Protein AF-K4L5D5-F1 (afdb_monomer_lite)

Radius of gyration: 47.21 Å; chains: 1; bounding box: 83×99×86 Å

Secondary structure (DSSP, 8-state):
-EE-TTS-EE--HHHHHHHHHHHHHHHHHHHH---TTHHHHHHHHHHHHHTT--SSHHHHHHHHHHHHHHHHHHHHHHHHHHHHHHHTS-HHHHHHHHHHHHHHHHHHHHHHHHHHHHHHHHHHHHHHHHHHHHHHHH-TTS-HHHHHH-HHHHHHHTT----HHHHHHHHHHHHHHHHHHHHHHHHHHHHHHTTS------TT---S--HHHHHHHHHTT--HHHHHHHHHH--

pLDDT: mean 82.56, std 11.49, range [38.44, 92.56]

Foldseek 3Di:
DDQDPVRDDDDDPVRVVVVVVVVVVVVVVVVVPQDPCNVVVVVVQVVLVVVVLDDDPVSSVVVVVVVVVVVVVVVLQVVLVVVCVVVVHDSVVVVVVVVVVVVVVVVVVVVVVVVVVVVVVVVVVVLVVVLVVVCCVVPVVDDPVVQCVDPQLVVQCPPDPDRPNVSVVVSVVVVVVVVVVVVVVVVVVVVVVVPPDDDDDDPVDQLPDDPVLCVVCVVVVHDSVVSSVVVVVVD

Structure (mmCIF, N/CA/C/O backbone):
data_AF-K4L5D5-F1
#
_entry.id   AF-K4L5D5-F1
#
loop_
_atom_site.group_PDB
_atom_site.id
_atom_site.type_symbol
_atom_site.label_atom_id
_atom_site.label_alt_id
_atom_site.label_comp_id
_atom_site.label_asym_id
_atom_site.label_entity_id
_atom_site.label_seq_id
_atom_site.pdbx_PDB_ins_code
_atom_site.Cartn_x
_atom_site.Cartn_y
_atom_site.Cartn_z
_atom_site.occupancy
_atom_site.B_iso_or_equiv
_atom_site.auth_seq_id
_atom_site.auth_comp_id
_atom_site.auth_asym_id
_atom_site.auth_atom_id
_atom_site.pdbx_PDB_model_num
ATOM 1 N N . MET A 1 1 ? -16.039 -55.537 22.723 1.00 59.97 1 MET A N 1
ATOM 2 C CA . MET A 1 1 ? -15.752 -54.650 21.576 1.00 59.97 1 MET A CA 1
ATOM 3 C C . MET A 1 1 ? -15.587 -55.520 20.340 1.00 59.97 1 MET A C 1
ATOM 5 O O . MET A 1 1 ? -14.637 -56.295 20.272 1.00 59.97 1 MET A O 1
ATOM 9 N N . ALA A 1 2 ? -16.556 -55.473 19.432 1.00 68.62 2 ALA A N 1
ATOM 10 C CA . ALA A 1 2 ? -16.577 -56.272 18.208 1.00 68.62 2 ALA A CA 1
ATOM 11 C C . ALA A 1 2 ? -16.555 -55.328 17.003 1.00 68.62 2 ALA A C 1
ATOM 13 O O . ALA A 1 2 ? -17.129 -54.246 17.065 1.00 68.62 2 ALA A O 1
ATOM 14 N N . ILE A 1 3 ? -15.869 -55.700 15.927 1.00 72.50 3 ILE A N 1
ATOM 15 C CA . ILE A 1 3 ? -15.866 -54.918 14.688 1.00 72.50 3 ILE A CA 1
ATOM 16 C C . ILE A 1 3 ? -16.892 -55.569 13.766 1.00 72.50 3 ILE A C 1
ATOM 18 O O . ILE A 1 3 ? -16.805 -56.773 13.524 1.00 72.50 3 ILE A O 1
ATOM 22 N N . ASP A 1 4 ? -17.895 -54.806 13.335 1.00 76.94 4 ASP A N 1
ATOM 23 C CA . ASP A 1 4 ? -18.894 -55.302 12.393 1.00 76.94 4 ASP A CA 1
ATOM 24 C C . ASP A 1 4 ? -18.296 -55.489 10.988 1.00 76.94 4 ASP A C 1
ATOM 26 O O . ASP A 1 4 ? -17.181 -55.058 10.691 1.00 76.94 4 ASP A O 1
ATOM 30 N N . GLU A 1 5 ? -19.040 -56.147 10.100 1.00 71.81 5 GLU A N 1
ATOM 31 C CA . GLU A 1 5 ? -18.598 -56.453 8.730 1.00 71.81 5 GLU A CA 1
ATOM 32 C C . GLU A 1 5 ? -18.301 -55.195 7.885 1.00 71.81 5 GLU A C 1
ATOM 34 O O . GLU A 1 5 ? -17.687 -55.294 6.825 1.00 71.81 5 GLU A O 1
ATOM 39 N N . SER A 1 6 ? -18.693 -54.006 8.362 1.00 77.38 6 SER A N 1
ATOM 40 C CA . SER A 1 6 ? -18.423 -52.705 7.736 1.00 77.38 6 SER A CA 1
ATOM 41 C C . SER A 1 6 ? -17.195 -51.992 8.322 1.00 77.38 6 SER A C 1
ATOM 43 O O . SER A 1 6 ? -16.876 -50.880 7.902 1.00 77.38 6 SER A O 1
ATOM 45 N N . GLY A 1 7 ? -16.490 -52.613 9.273 1.00 77.19 7 GLY A N 1
ATOM 46 C CA . GLY A 1 7 ? -15.313 -52.044 9.926 1.00 77.19 7 GLY A CA 1
ATOM 47 C C . GLY A 1 7 ? -15.632 -51.099 11.088 1.00 77.19 7 GLY A C 1
ATOM 48 O O . GLY A 1 7 ? -14.711 -50.477 11.622 1.00 77.19 7 GLY A O 1
ATOM 49 N N . ASN A 1 8 ? -16.896 -50.989 11.511 1.00 76.75 8 ASN A N 1
ATOM 50 C CA . ASN A 1 8 ? -17.276 -50.135 12.630 1.00 76.75 8 ASN A CA 1
ATOM 51 C C . ASN A 1 8 ? -17.170 -50.890 13.949 1.00 76.75 8 ASN A C 1
ATOM 53 O O . ASN A 1 8 ? -17.552 -52.052 14.085 1.00 76.75 8 ASN A O 1
ATOM 57 N N . VAL A 1 9 ? -16.673 -50.191 14.961 1.00 78.56 9 VAL A N 1
ATOM 58 C CA . VAL A 1 9 ? -16.636 -50.710 16.320 1.00 78.56 9 VAL A CA 1
ATOM 59 C C . VAL A 1 9 ? -18.052 -50.703 16.889 1.00 78.56 9 VAL A C 1
ATOM 61 O O . VAL A 1 9 ? -18.650 -49.647 17.081 1.00 78.56 9 VAL A O 1
ATOM 64 N N . THR A 1 10 ? -18.554 -51.886 17.215 1.00 76.50 10 THR A N 1
ATOM 65 C CA . THR A 1 10 ? -19.824 -52.088 17.904 1.00 76.50 10 THR A CA 1
ATOM 66 C C . THR A 1 10 ? -19.578 -52.489 19.356 1.00 76.50 10 THR A C 1
ATOM 68 O O . THR A 1 10 ? -18.713 -53.312 19.692 1.00 76.50 10 THR A O 1
ATOM 71 N N . PHE A 1 11 ? -20.337 -51.852 20.239 1.00 79.25 11 PHE A N 1
ATOM 72 C CA . PHE A 1 11 ? -20.367 -52.155 21.659 1.00 79.25 11 PHE A CA 1
ATOM 73 C C . PHE A 1 11 ? -21.564 -53.056 21.941 1.00 79.25 11 PHE A C 1
ATOM 75 O O . PHE A 1 11 ? -22.653 -52.857 21.402 1.00 79.25 11 PHE A O 1
ATOM 82 N N . THR A 1 12 ? -21.377 -54.047 22.805 1.00 85.62 12 THR A N 1
ATOM 83 C CA . THR A 1 12 ? -22.517 -54.755 23.400 1.00 85.62 12 THR A CA 1
ATOM 84 C C . THR A 1 12 ? -23.346 -53.785 24.250 1.00 85.62 12 THR A C 1
ATOM 86 O O . THR A 1 12 ? -22.834 -52.759 24.697 1.00 85.62 12 THR A O 1
ATOM 89 N N . ALA A 1 13 ? -24.621 -54.092 24.512 1.00 82.06 13 ALA A N 1
ATOM 90 C CA . ALA A 1 13 ? -25.495 -53.210 25.297 1.00 82.06 13 ALA A CA 1
ATOM 91 C C . ALA A 1 13 ? -24.903 -52.854 26.678 1.00 82.06 13 ALA A C 1
ATOM 93 O O . ALA A 1 13 ? -25.008 -51.716 27.130 1.00 82.06 13 ALA A O 1
ATOM 94 N N . GLU A 1 14 ? -24.216 -53.804 27.319 1.00 83.88 14 GLU A N 1
ATOM 95 C CA . GLU A 1 14 ? -23.521 -53.579 28.591 1.00 83.88 14 GLU A CA 1
ATOM 96 C C . GLU A 1 14 ? -22.279 -52.688 28.449 1.00 83.88 14 GLU A C 1
ATOM 98 O O . GLU A 1 14 ? -21.986 -51.883 29.333 1.00 83.88 14 GLU A O 1
ATOM 103 N N . GLU A 1 15 ? -21.534 -52.813 27.350 1.00 84.94 15 GLU A N 1
ATOM 104 C CA . GLU A 1 15 ? -20.390 -51.945 27.060 1.00 84.94 15 GLU A CA 1
ATOM 105 C C . GLU A 1 15 ? -20.850 -50.521 26.735 1.00 84.94 15 GLU A C 1
ATOM 107 O O . GLU A 1 15 ? -20.270 -49.571 27.257 1.00 84.94 15 GLU A O 1
ATOM 112 N N . GLN A 1 16 ? -21.926 -50.364 25.959 1.00 85.50 16 GLN A N 1
ATOM 113 C CA . GLN A 1 16 ? -22.499 -49.057 25.641 1.00 85.50 16 GLN A CA 1
ATOM 114 C C . GLN A 1 16 ? -23.001 -48.351 26.906 1.00 85.50 16 GLN A C 1
ATOM 116 O O . GLN A 1 16 ? -22.653 -47.197 27.134 1.00 85.50 16 GLN A O 1
ATOM 121 N N . ALA A 1 17 ? -23.711 -49.062 27.790 1.00 87.38 17 ALA A N 1
ATOM 122 C CA . ALA A 1 17 ? -24.162 -48.507 29.067 1.00 87.38 17 ALA A CA 1
ATOM 123 C C . ALA A 1 17 ? -22.992 -48.033 29.953 1.00 87.38 17 ALA A C 1
ATOM 125 O O . ALA A 1 17 ? -23.092 -47.007 30.629 1.00 87.38 17 ALA A O 1
ATOM 126 N N . LYS A 1 18 ? -21.855 -48.744 29.930 1.00 87.56 18 LYS A N 1
ATOM 127 C CA . LYS A 1 18 ? -20.634 -48.320 30.636 1.00 87.56 18 LYS A CA 1
ATOM 128 C C . LYS A 1 18 ? -20.004 -47.084 29.998 1.00 87.56 18 LYS A C 1
ATOM 130 O O . LYS A 1 18 ? -19.605 -46.180 30.728 1.00 87.56 18 LYS A O 1
ATOM 135 N N . VAL A 1 19 ? -19.920 -47.023 28.669 1.00 85.50 19 VAL A N 1
ATOM 136 C CA . VAL A 1 19 ? -19.414 -45.836 27.960 1.00 85.50 19 VAL A CA 1
ATOM 137 C C . VAL A 1 19 ? -20.292 -44.625 28.263 1.00 85.50 19 VAL A C 1
ATOM 139 O O . VAL A 1 19 ? -19.763 -43.585 28.645 1.00 85.50 19 VAL A O 1
ATOM 142 N N . ASP A 1 20 ? -21.612 -44.772 28.192 1.00 88.69 20 ASP A N 1
ATOM 143 C CA . ASP A 1 20 ? -22.558 -43.693 28.475 1.00 88.69 20 ASP A CA 1
ATOM 144 C C . ASP A 1 20 ? -22.434 -43.209 29.925 1.00 88.69 20 ASP A C 1
ATOM 146 O O . ASP A 1 20 ? -22.384 -42.004 30.169 1.00 88.69 20 ASP A O 1
ATOM 150 N N . SER A 1 21 ? -22.287 -44.126 30.888 1.00 90.94 21 SER A N 1
ATOM 151 C CA . SER A 1 21 ? -22.034 -43.780 32.292 1.00 90.94 21 SER A CA 1
ATOM 152 C C . SER A 1 21 ? -20.731 -42.996 32.470 1.00 90.94 21 SER A C 1
ATOM 154 O O . SER A 1 21 ? -20.713 -41.999 33.189 1.00 90.94 21 SER A O 1
ATOM 156 N N . ILE A 1 22 ? -19.641 -43.414 31.818 1.00 89.38 22 ILE A N 1
ATOM 157 C CA . ILE A 1 22 ? -18.341 -42.727 31.888 1.00 89.38 22 ILE A CA 1
ATOM 158 C C . ILE A 1 22 ? -18.431 -41.344 31.241 1.00 89.38 22 ILE A C 1
ATOM 160 O O . ILE A 1 22 ? -17.889 -40.372 31.769 1.00 89.38 22 ILE A O 1
ATOM 164 N N . VAL A 1 23 ? -19.111 -41.239 30.099 1.00 87.19 23 VAL A N 1
ATOM 165 C CA . VAL A 1 23 ? -19.331 -39.965 29.415 1.00 87.19 23 VAL A CA 1
ATOM 166 C C . VAL A 1 23 ? -20.142 -39.042 30.308 1.00 87.19 23 VAL A C 1
ATOM 168 O O . VAL A 1 23 ? -19.710 -37.914 30.511 1.00 87.19 23 VAL A O 1
ATOM 171 N N . GLN A 1 24 ? -21.248 -39.504 30.897 1.00 89.62 24 GLN A N 1
ATOM 172 C CA . GLN A 1 24 ? -22.055 -38.688 31.804 1.00 89.62 24 GLN A CA 1
ATOM 173 C C . GLN A 1 24 ? -21.286 -38.253 33.051 1.00 89.62 24 GLN A C 1
ATOM 175 O O . GLN A 1 24 ? -21.370 -37.084 33.419 1.00 89.62 24 GLN A O 1
ATOM 180 N N . GLU A 1 25 ? -20.493 -39.136 33.663 1.00 88.94 25 GLU A N 1
ATOM 181 C CA . GLU A 1 25 ? -19.648 -38.778 34.806 1.00 88.94 25 GLU A CA 1
ATOM 182 C C . GLU A 1 25 ? -18.622 -37.704 34.420 1.00 88.94 25 GLU A C 1
ATOM 184 O O . GLU A 1 25 ? -18.461 -36.708 35.127 1.00 88.94 25 GLU A O 1
ATOM 189 N N . ARG A 1 26 ? -17.960 -37.854 33.266 1.00 83.44 26 ARG A N 1
ATOM 190 C CA . ARG A 1 26 ? -17.001 -36.862 32.759 1.00 83.44 26 ARG A CA 1
ATOM 191 C C . ARG A 1 26 ? -17.669 -35.540 32.410 1.00 83.44 26 ARG A C 1
ATOM 193 O O . ARG A 1 26 ? -17.109 -34.492 32.702 1.00 83.44 26 ARG A O 1
ATOM 200 N N . LEU A 1 27 ? -18.863 -35.577 31.826 1.00 82.94 27 LEU A N 1
ATOM 201 C CA . LEU A 1 27 ? -19.644 -34.386 31.497 1.00 82.94 27 LEU A CA 1
ATOM 202 C C . LEU A 1 27 ? -20.112 -33.668 32.766 1.00 82.94 27 LEU A C 1
ATOM 204 O O . LEU A 1 27 ? -20.087 -32.443 32.817 1.00 82.94 27 LEU A O 1
ATOM 208 N N . ALA A 1 28 ? -20.503 -34.417 33.797 1.00 81.94 28 ALA A N 1
ATOM 209 C CA . ALA A 1 28 ? -20.851 -33.873 35.103 1.00 81.94 28 ALA A CA 1
ATOM 210 C C . ALA A 1 28 ? -19.627 -33.264 35.799 1.00 81.94 28 ALA A C 1
ATOM 212 O O . ALA A 1 28 ? -19.720 -32.158 36.321 1.00 81.94 28 ALA A O 1
ATOM 213 N N . ARG A 1 29 ? -18.468 -33.933 35.742 1.00 78.62 29 ARG A N 1
ATOM 214 C CA . ARG A 1 29 ? -17.206 -33.427 36.296 1.00 78.62 29 ARG A CA 1
ATOM 215 C C . ARG A 1 29 ? -16.742 -32.158 35.581 1.00 78.62 29 ARG A C 1
ATOM 217 O O . ARG A 1 29 ? -16.457 -31.176 36.247 1.00 78.62 29 ARG A O 1
ATOM 224 N N . ALA A 1 30 ? -16.776 -32.140 34.251 1.00 74.50 30 ALA A N 1
ATOM 225 C CA . ALA A 1 30 ? -16.433 -30.964 33.452 1.00 74.50 30 ALA A CA 1
ATOM 226 C C . ALA A 1 30 ? -17.412 -29.794 33.664 1.00 74.50 30 ALA A C 1
ATOM 228 O O . ALA A 1 30 ? -17.011 -28.639 33.614 1.00 74.50 30 ALA A O 1
ATOM 229 N N . LYS A 1 31 ? -18.698 -30.072 33.922 1.00 71.94 31 LYS A N 1
ATOM 230 C CA . LYS A 1 31 ? -19.686 -29.044 34.298 1.00 71.94 31 LYS A CA 1
ATOM 231 C C . LYS A 1 31 ? -19.509 -28.536 35.732 1.00 71.94 31 LYS A C 1
ATOM 233 O O . LYS A 1 31 ? -19.901 -27.409 36.020 1.00 71.94 31 LYS A O 1
ATOM 238 N N . ALA A 1 32 ? -18.990 -29.371 36.630 1.00 73.81 32 ALA A N 1
ATOM 239 C CA . ALA A 1 32 ? -18.736 -29.025 38.026 1.00 73.81 32 ALA A CA 1
ATOM 240 C C . ALA A 1 32 ? -17.389 -28.311 38.221 1.00 73.81 32 ALA A C 1
ATOM 242 O O . ALA A 1 32 ? -17.241 -27.544 39.172 1.00 73.81 32 ALA A O 1
ATOM 243 N N . GLU A 1 33 ? -16.428 -28.538 37.322 1.00 80.25 33 GLU A N 1
ATOM 244 C CA . GLU A 1 33 ? -15.184 -27.777 37.229 1.00 80.25 33 GLU A CA 1
ATOM 245 C C . GLU A 1 33 ? -15.494 -26.349 36.783 1.00 80.25 33 GLU A C 1
ATOM 247 O O . GLU A 1 33 ? -15.532 -26.006 35.602 1.00 80.25 33 GLU A O 1
ATOM 252 N N . LYS A 1 34 ? -15.745 -25.499 37.775 1.00 78.38 34 LYS A N 1
ATOM 253 C CA . LYS A 1 34 ? -15.776 -24.060 37.574 1.00 78.38 34 LYS A CA 1
ATOM 254 C C . LYS A 1 34 ? -14.374 -23.595 37.160 1.00 78.38 34 LYS A C 1
ATOM 256 O O . LYS A 1 34 ? -13.406 -23.954 37.836 1.00 78.38 34 LYS A O 1
ATOM 261 N N . PRO A 1 35 ? -14.251 -22.791 36.092 1.00 79.38 35 PRO A N 1
ATOM 262 C CA . PRO A 1 35 ? -13.034 -22.041 35.815 1.00 79.38 35 PRO A CA 1
ATOM 263 C C . PRO A 1 35 ? -12.569 -21.273 37.058 1.00 79.38 35 PRO A C 1
ATOM 265 O O . PRO A 1 35 ? -13.396 -20.861 37.875 1.00 79.38 35 PRO A O 1
ATOM 268 N N . ALA A 1 36 ? -11.258 -21.077 37.205 1.00 82.50 36 ALA A N 1
ATOM 269 C CA . ALA A 1 36 ? -10.684 -20.391 38.366 1.00 82.50 36 ALA A CA 1
ATOM 270 C C . ALA A 1 36 ? -11.240 -18.965 38.564 1.00 82.50 36 ALA A C 1
ATOM 272 O O . ALA A 1 36 ? -11.264 -18.470 39.683 1.00 82.50 36 ALA A O 1
ATOM 273 N N . ASP A 1 37 ? -11.714 -18.347 37.484 1.00 85.75 37 ASP A N 1
ATOM 274 C CA . ASP A 1 37 ? -12.288 -17.006 37.379 1.00 85.75 37 ASP A CA 1
ATOM 275 C C . ASP A 1 37 ? -13.828 -17.003 37.282 1.00 85.75 37 ASP A C 1
ATOM 277 O O . ASP A 1 37 ? -14.433 -15.980 36.971 1.00 85.75 37 ASP A O 1
ATOM 281 N N . TYR A 1 38 ? -14.503 -18.134 37.525 1.00 84.00 38 TYR A N 1
ATOM 282 C CA . TYR A 1 38 ? -15.959 -18.239 37.361 1.00 84.00 38 TYR A CA 1
ATOM 283 C C . TYR A 1 38 ? -16.736 -17.227 38.212 1.00 84.00 38 TYR A C 1
ATOM 285 O O . TYR A 1 38 ? -17.687 -16.618 37.719 1.00 84.00 38 TYR A O 1
ATOM 293 N N . ASP A 1 39 ? -16.357 -17.067 39.481 1.00 87.00 39 ASP A N 1
ATOM 294 C CA . ASP A 1 39 ? -17.051 -16.157 40.394 1.00 87.00 39 ASP A CA 1
ATOM 295 C C . ASP A 1 39 ? -16.810 -14.687 39.989 1.00 87.00 39 ASP A C 1
ATOM 297 O O . ASP A 1 39 ? -17.771 -13.918 39.933 1.00 87.00 39 ASP A O 1
ATOM 301 N N . ASP A 1 40 ? -15.591 -14.340 39.559 1.00 89.00 40 ASP A N 1
ATOM 302 C CA . ASP A 1 40 ? -15.250 -13.013 39.020 1.00 89.00 40 ASP A CA 1
ATOM 303 C C . ASP A 1 40 ? -16.057 -12.697 37.746 1.00 89.00 40 ASP A C 1
ATOM 305 O O . ASP A 1 40 ? -16.617 -11.612 37.590 1.00 89.00 40 ASP A O 1
ATOM 309 N N . LEU A 1 41 ? -16.185 -13.659 36.826 1.00 86.94 41 LEU A N 1
ATOM 310 C CA . LEU A 1 41 ? -16.975 -13.492 35.602 1.00 86.94 41 LEU A CA 1
ATOM 311 C C . LEU A 1 41 ? -18.474 -13.320 35.891 1.00 86.94 41 LEU A C 1
ATOM 313 O O . LEU A 1 41 ? -19.158 -12.586 35.173 1.00 86.94 41 LEU A O 1
ATOM 317 N N . GLN A 1 42 ? -18.995 -13.984 36.927 1.00 87.19 42 GLN A N 1
ATOM 318 C CA . GLN A 1 42 ? -20.376 -13.802 37.384 1.00 87.19 42 GLN A CA 1
ATOM 319 C C . GLN A 1 42 ? -20.586 -12.422 38.009 1.00 87.19 42 GLN A C 1
ATOM 321 O O . GLN A 1 42 ? -21.630 -11.808 37.788 1.00 87.19 42 GLN A O 1
ATOM 326 N N . GLU A 1 43 ? -19.612 -11.925 38.769 1.00 90.56 43 GLU A N 1
ATOM 327 C CA . GLU A 1 43 ? -19.647 -10.574 39.327 1.00 90.56 43 GLU A CA 1
ATOM 328 C C . GLU A 1 43 ? -19.634 -9.519 38.216 1.00 90.56 43 GLU A C 1
ATOM 330 O O . GLU A 1 43 ? -20.551 -8.702 38.147 1.00 90.56 43 GLU A O 1
ATOM 335 N N . ILE A 1 44 ? -18.718 -9.632 37.248 1.00 88.06 44 ILE A N 1
ATOM 336 C CA . ILE A 1 44 ? -18.675 -8.761 36.061 1.00 88.06 44 ILE A CA 1
ATOM 337 C C . ILE A 1 44 ? -20.001 -8.812 35.287 1.00 88.06 44 ILE A C 1
ATOM 339 O O . ILE A 1 44 ? -20.505 -7.787 34.828 1.00 88.06 44 ILE A O 1
ATOM 343 N N . ALA A 1 45 ? -20.600 -9.996 35.125 1.00 85.94 45 ALA A N 1
ATOM 344 C CA . ALA A 1 45 ? -21.871 -10.132 34.419 1.00 85.94 45 ALA A CA 1
ATOM 345 C C . ALA A 1 45 ? -23.021 -9.397 35.127 1.00 85.94 45 ALA A C 1
ATOM 347 O O . ALA A 1 45 ? -23.850 -8.796 34.433 1.00 85.94 45 ALA A O 1
ATOM 348 N N . LYS A 1 46 ? -23.044 -9.422 36.468 1.00 88.94 46 LYS A N 1
ATOM 349 C CA . LYS A 1 46 ? -24.010 -8.689 37.301 1.00 88.94 46 LYS A CA 1
ATOM 350 C C . LYS A 1 46 ? -23.773 -7.186 37.261 1.00 88.94 46 LYS A C 1
ATOM 352 O O . LYS A 1 46 ? -24.735 -6.435 37.160 1.00 88.94 46 LYS A O 1
ATOM 357 N N . GLU A 1 47 ? -22.519 -6.744 37.310 1.00 90.88 47 GLU A N 1
ATOM 358 C CA . GLU A 1 47 ? -22.184 -5.326 37.166 1.00 90.88 47 GLU A CA 1
ATOM 359 C C . GLU A 1 47 ? -22.647 -4.793 35.810 1.00 90.88 47 GLU A C 1
ATOM 361 O O . GLU A 1 47 ? -23.311 -3.765 35.748 1.00 90.88 47 GLU A O 1
ATOM 366 N N . LEU A 1 48 ? -22.381 -5.520 34.721 1.00 89.19 48 LEU A N 1
ATOM 367 C CA . LEU A 1 48 ? -22.858 -5.142 33.390 1.00 89.19 48 LEU A CA 1
ATOM 368 C C . LEU A 1 48 ? -24.388 -5.028 33.334 1.00 89.19 48 LEU A C 1
ATOM 370 O O . LEU A 1 48 ? -24.898 -4.073 32.757 1.00 89.19 48 LEU A O 1
ATOM 374 N N . GLU A 1 49 ? -25.116 -5.947 33.969 1.00 88.25 49 GLU A N 1
ATOM 375 C CA . GLU A 1 49 ? -26.579 -5.860 34.076 1.00 88.25 49 GLU A CA 1
ATOM 376 C C . GLU A 1 49 ? -27.044 -4.666 34.914 1.00 88.25 49 GLU A C 1
ATOM 378 O O . GLU A 1 49 ? -28.049 -4.050 34.570 1.00 88.25 49 GLU A O 1
ATOM 383 N N . ALA A 1 50 ? -26.299 -4.289 35.957 1.00 90.31 50 ALA A N 1
ATOM 384 C CA . ALA A 1 50 ? -26.565 -3.082 36.740 1.00 90.31 50 ALA A CA 1
ATOM 385 C C . ALA A 1 50 ? -26.352 -1.782 35.938 1.00 90.31 50 ALA A C 1
ATOM 387 O O . ALA A 1 50 ? -26.923 -0.753 36.286 1.00 90.31 50 ALA A O 1
ATOM 388 N N . PHE A 1 51 ? -25.565 -1.832 34.859 1.00 87.12 51 PHE A N 1
ATOM 389 C CA . PHE A 1 51 ? -25.407 -0.757 33.870 1.00 87.12 51 PHE A CA 1
ATOM 390 C C . PHE A 1 51 ? -26.345 -0.917 32.656 1.00 87.12 51 PHE A C 1
ATOM 392 O O . PHE A 1 51 ? -26.046 -0.406 31.577 1.00 87.12 51 PHE A O 1
ATOM 399 N N . ASP A 1 52 ? -27.450 -1.655 32.804 1.00 86.69 52 ASP A N 1
ATOM 400 C CA . ASP A 1 52 ? -28.442 -1.946 31.758 1.00 86.69 52 ASP A CA 1
ATOM 401 C C . ASP A 1 52 ? -27.897 -2.721 30.536 1.00 86.69 52 ASP A C 1
ATOM 403 O O . ASP A 1 52 ? -28.606 -2.930 29.544 1.00 86.69 52 ASP A O 1
ATOM 407 N N . PHE A 1 53 ? -26.664 -3.240 30.597 1.00 88.88 53 PHE A N 1
ATOM 408 C CA . PHE A 1 53 ? -26.122 -4.144 29.583 1.00 88.88 53 PHE A CA 1
ATOM 409 C C . PHE A 1 53 ? -26.642 -5.562 29.829 1.00 88.88 53 PHE A C 1
ATOM 411 O O . PHE A 1 53 ? -26.006 -6.397 30.477 1.00 88.88 53 PHE A O 1
ATOM 418 N N . THR A 1 54 ? -27.827 -5.832 29.292 1.00 86.12 54 THR A N 1
ATOM 419 C CA . THR A 1 54 ? -28.545 -7.103 29.440 1.00 86.12 54 THR A CA 1
ATOM 420 C C . THR A 1 54 ? -28.386 -8.009 28.213 1.00 86.12 54 THR A C 1
ATOM 422 O O . THR A 1 54 ? -27.889 -7.596 27.164 1.00 86.12 54 THR A O 1
ATOM 425 N N . GLY A 1 55 ? -28.782 -9.277 28.357 1.00 87.94 55 GLY A N 1
ATOM 426 C CA . GLY A 1 55 ? -28.776 -10.260 27.272 1.00 87.94 55 GLY A CA 1
ATOM 427 C C . GLY A 1 55 ? -27.526 -11.140 27.220 1.00 87.94 55 GLY A C 1
ATOM 428 O O . GLY A 1 55 ? -26.784 -11.299 28.191 1.00 87.94 55 GLY A O 1
ATOM 429 N N . THR A 1 56 ? -27.316 -11.768 26.070 1.00 89.38 56 THR A N 1
ATOM 430 C CA . THR A 1 56 ? -26.181 -12.650 25.791 1.00 89.38 56 THR A CA 1
ATOM 431 C C . THR A 1 56 ? -24.851 -11.882 25.813 1.00 89.38 56 THR A C 1
ATOM 433 O O . THR A 1 56 ? -24.821 -10.672 25.583 1.00 89.38 56 THR A O 1
ATOM 436 N N . PRO A 1 57 ? -23.700 -12.557 26.001 1.00 85.94 57 PRO A N 1
ATOM 437 C CA . PRO A 1 57 ? -22.391 -11.899 25.933 1.00 85.94 57 PRO A CA 1
ATOM 438 C C . PRO A 1 57 ? -22.152 -11.112 24.633 1.00 85.94 57 PRO A C 1
ATOM 440 O O . PRO A 1 57 ? -21.477 -10.081 24.639 1.00 85.94 57 PRO A O 1
ATOM 443 N N . ALA A 1 58 ? -22.719 -11.575 23.514 1.00 86.56 58 ALA A N 1
ATOM 444 C CA . ALA A 1 58 ? -22.649 -10.879 22.233 1.00 86.56 58 ALA A CA 1
ATOM 445 C C . ALA A 1 58 ? -23.452 -9.566 22.237 1.00 86.56 58 ALA A C 1
ATOM 447 O O . ALA A 1 58 ? -22.948 -8.545 21.766 1.00 86.56 58 ALA A O 1
ATOM 448 N N . GLU A 1 59 ? -24.658 -9.573 22.810 1.00 88.44 59 GLU A N 1
ATOM 449 C CA . GLU A 1 59 ? -25.513 -8.386 22.954 1.00 88.44 59 GLU A CA 1
ATOM 450 C C . GLU A 1 59 ? -24.897 -7.373 23.923 1.00 88.44 59 GLU A C 1
ATOM 452 O O . GLU A 1 59 ? -24.767 -6.202 23.565 1.00 88.44 59 GLU A O 1
ATOM 457 N N . LYS A 1 60 ? -24.382 -7.826 25.077 1.00 87.94 60 LYS A N 1
ATOM 458 C CA . LYS A 1 60 ? -23.635 -6.973 26.020 1.00 87.94 60 LYS A CA 1
ATOM 459 C C . LYS A 1 60 ? -22.446 -6.299 25.330 1.00 87.94 60 LYS A C 1
ATOM 461 O O . LYS A 1 60 ? -22.254 -5.091 25.441 1.00 87.94 60 LYS A O 1
ATOM 466 N N . LYS A 1 61 ? -21.671 -7.046 24.534 1.00 88.44 61 LYS A N 1
ATOM 467 C CA . LYS A 1 61 ? -20.542 -6.496 23.764 1.00 88.44 61 LYS A CA 1
ATOM 468 C C . LYS A 1 61 ? -20.987 -5.462 22.725 1.00 88.44 61 LYS A C 1
ATOM 470 O O . LYS A 1 61 ? -20.310 -4.446 22.555 1.00 88.44 61 LYS A O 1
ATOM 475 N N . ALA A 1 62 ? -22.090 -5.712 22.022 1.00 88.31 62 ALA A N 1
ATOM 476 C CA . ALA A 1 62 ? -22.641 -4.769 21.053 1.00 88.31 62 ALA A CA 1
ATOM 477 C C . ALA A 1 62 ? -23.116 -3.477 21.736 1.00 88.31 62 ALA A C 1
ATOM 479 O O . ALA A 1 62 ? -22.775 -2.386 21.278 1.00 88.31 62 ALA A O 1
ATOM 480 N N . ALA A 1 63 ? -23.811 -3.595 22.867 1.00 89.75 63 ALA A N 1
ATOM 481 C CA . ALA A 1 63 ? -24.298 -2.464 23.644 1.00 89.75 63 ALA A CA 1
ATOM 482 C C . ALA A 1 63 ? -23.150 -1.635 24.248 1.00 89.75 63 ALA A C 1
ATOM 484 O O . ALA A 1 63 ? -23.146 -0.414 24.117 1.00 89.75 63 ALA A O 1
ATOM 485 N N . ILE A 1 64 ? -22.101 -2.273 24.784 1.00 89.75 64 ILE A N 1
ATOM 486 C CA . ILE A 1 64 ? -20.885 -1.577 25.247 1.00 89.75 64 ILE A CA 1
ATOM 487 C C . ILE A 1 64 ? -20.210 -0.829 24.090 1.00 89.75 64 ILE A C 1
ATOM 489 O O . ILE A 1 64 ? -19.734 0.294 24.259 1.00 89.75 64 ILE A O 1
ATOM 493 N N . LYS A 1 65 ? -20.150 -1.435 22.897 1.00 92.56 65 LYS A N 1
ATOM 494 C CA . LYS A 1 65 ? -19.583 -0.783 21.711 1.00 92.56 65 LYS A CA 1
ATOM 495 C C . LYS A 1 65 ? -20.404 0.445 21.303 1.00 92.56 65 LYS A C 1
ATOM 497 O O . LYS A 1 65 ? -19.807 1.471 20.984 1.00 92.56 65 LYS A O 1
ATOM 502 N N . ALA A 1 66 ? -21.732 0.351 21.334 1.00 91.12 66 ALA A N 1
ATOM 503 C CA . ALA A 1 66 ? -22.627 1.467 21.040 1.00 91.12 66 ALA A CA 1
ATOM 504 C C . ALA A 1 66 ? -22.479 2.597 22.072 1.00 91.12 66 ALA A C 1
ATOM 506 O O . ALA A 1 66 ? -22.228 3.733 21.682 1.00 91.12 66 ALA A O 1
ATOM 507 N N . ALA A 1 67 ? -22.499 2.276 23.369 1.00 90.50 67 ALA A N 1
ATOM 508 C CA . ALA A 1 67 ? -22.312 3.247 24.447 1.00 90.50 67 ALA A CA 1
ATOM 509 C C . ALA A 1 67 ? -20.950 3.957 24.362 1.00 90.50 67 ALA A C 1
ATOM 511 O O . ALA A 1 67 ? -20.851 5.164 24.571 1.00 90.50 67 ALA A O 1
ATOM 512 N N . ARG A 1 68 ? -19.885 3.231 23.992 1.00 90.94 68 ARG A N 1
ATOM 513 C CA . ARG A 1 68 ? -18.572 3.839 23.725 1.00 90.94 68 ARG A CA 1
ATOM 514 C C . ARG A 1 68 ? -18.615 4.808 22.548 1.00 90.94 68 ARG A C 1
ATOM 516 O O . ARG A 1 68 ? -18.063 5.894 22.676 1.00 90.94 68 ARG A O 1
ATOM 523 N N . ALA A 1 69 ? -19.248 4.425 21.439 1.00 91.31 69 ALA A N 1
ATOM 524 C CA . ALA A 1 69 ? -19.378 5.282 20.261 1.00 91.31 69 ALA A CA 1
ATOM 525 C C . ALA A 1 69 ? -20.189 6.554 20.566 1.00 91.31 69 ALA A C 1
ATOM 527 O O . ALA A 1 69 ? -19.820 7.649 20.139 1.00 91.31 69 ALA A O 1
ATOM 528 N N . GLU A 1 70 ? -21.254 6.426 21.354 1.00 91.81 70 GLU A N 1
ATOM 529 C CA . GLU A 1 70 ? -22.069 7.556 21.788 1.00 91.81 70 GLU A CA 1
ATOM 530 C C . GLU A 1 70 ? -21.286 8.490 22.717 1.00 91.81 70 GLU A C 1
ATOM 532 O O . GLU A 1 70 ? -21.259 9.699 22.501 1.00 91.81 70 GLU A O 1
ATOM 537 N N . LEU A 1 71 ? -20.557 7.937 23.689 1.00 92.12 71 LEU A N 1
ATOM 538 C CA . LEU A 1 71 ? -19.717 8.718 24.594 1.00 92.12 71 LEU A CA 1
ATOM 539 C C . LEU A 1 71 ? -18.581 9.439 23.856 1.00 92.12 71 LEU A C 1
ATOM 541 O O . LEU A 1 71 ? -18.243 10.570 24.204 1.00 92.12 71 LEU A O 1
ATOM 545 N N . THR A 1 72 ? -17.992 8.824 22.826 1.00 91.75 72 THR A N 1
ATOM 546 C CA . THR A 1 72 ? -17.020 9.514 21.966 1.00 91.75 72 THR A CA 1
ATOM 547 C C . THR A 1 72 ? -17.670 10.640 21.167 1.00 91.75 72 THR A C 1
ATOM 549 O O . THR A 1 72 ? -17.137 11.745 21.163 1.00 91.75 72 THR A O 1
ATOM 552 N N . ALA A 1 73 ? -18.849 10.411 20.582 1.00 90.06 73 ALA A N 1
ATOM 553 C CA . ALA A 1 73 ? -19.563 11.435 19.823 1.00 90.06 73 ALA A CA 1
ATOM 554 C C . ALA A 1 73 ? -19.984 12.621 20.709 1.00 90.06 73 ALA A C 1
ATOM 556 O O . ALA A 1 73 ? -19.862 13.774 20.303 1.00 90.06 73 ALA A O 1
ATOM 557 N N . GLN A 1 74 ? -20.426 12.357 21.943 1.00 89.75 74 GLN A N 1
ATOM 558 C CA . GLN A 1 74 ? -20.764 13.400 22.914 1.00 89.75 74 GLN A CA 1
ATOM 559 C C . GLN A 1 74 ? -19.543 14.246 23.288 1.00 89.75 74 GLN A C 1
ATOM 561 O O . GLN A 1 74 ? -19.641 15.472 23.313 1.00 89.75 74 GLN A O 1
ATOM 566 N N . LYS A 1 75 ? -18.384 13.617 23.525 1.00 91.75 75 LYS A N 1
ATOM 567 C CA . LYS A 1 75 ? -17.130 14.338 23.801 1.00 91.75 75 LYS A CA 1
ATOM 568 C C . LYS A 1 75 ? -16.701 15.216 22.629 1.00 91.75 75 LYS A C 1
ATOM 570 O O . LYS A 1 75 ? -16.373 16.380 22.838 1.00 91.75 75 LYS A O 1
ATOM 575 N N . GLU A 1 76 ? -16.745 14.689 21.408 1.00 88.31 76 GLU A N 1
ATOM 576 C CA . GLU A 1 76 ? -16.423 15.452 20.196 1.00 88.31 76 GLU A CA 1
ATOM 577 C C . GLU A 1 76 ? -17.363 16.650 20.009 1.00 88.31 76 GLU A C 1
ATOM 579 O O . GLU A 1 76 ? -16.923 17.746 19.656 1.00 88.31 76 GLU A O 1
ATOM 584 N N . LEU A 1 77 ? -18.657 16.469 20.288 1.00 86.50 77 LEU A N 1
ATOM 585 C CA . LEU A 1 77 ? -19.652 17.536 20.225 1.00 86.50 77 LEU A CA 1
ATOM 586 C C . LEU A 1 77 ? -19.381 18.605 21.292 1.00 86.50 77 LEU A C 1
ATOM 588 O O . LEU A 1 77 ? -19.402 19.797 20.983 1.00 86.50 77 LEU A O 1
ATOM 592 N N . GLU A 1 78 ? -19.079 18.207 22.528 1.00 90.19 78 GLU A N 1
ATOM 593 C CA . GLU A 1 78 ? -18.742 19.137 23.610 1.00 90.19 78 GLU A CA 1
ATOM 594 C C . GLU A 1 78 ? -17.464 19.935 23.295 1.00 90.19 78 GLU A C 1
ATOM 596 O O . GLU A 1 78 ? -17.412 21.148 23.514 1.00 9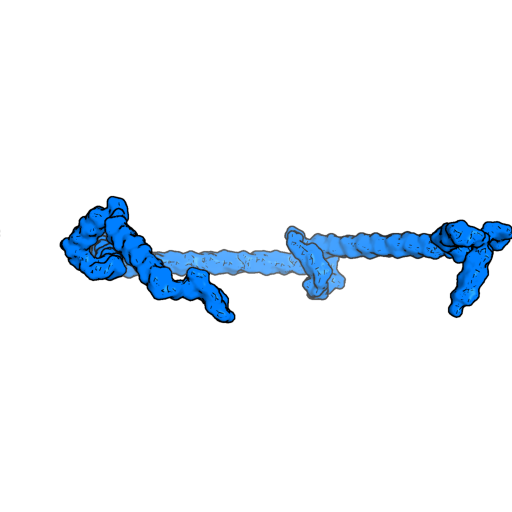0.19 78 GLU A O 1
ATOM 601 N N . GLU A 1 79 ? -16.441 19.289 22.733 1.00 89.38 79 GLU A N 1
ATOM 602 C CA . GLU A 1 79 ? -15.224 19.959 22.265 1.00 89.38 79 GLU A CA 1
ATOM 603 C C . GLU A 1 79 ? -15.507 20.939 21.125 1.00 89.38 79 GLU A C 1
ATOM 605 O O . GLU A 1 79 ? -15.035 22.077 21.172 1.00 89.38 79 GLU A O 1
ATOM 610 N N . LEU A 1 80 ? -16.315 20.545 20.136 1.00 85.38 80 LEU A N 1
ATOM 611 C CA . LEU A 1 80 ? -16.750 21.434 19.057 1.00 85.38 80 LEU A CA 1
ATOM 612 C C . LEU A 1 80 ? -17.534 22.629 19.598 1.00 85.38 80 LEU A C 1
ATOM 614 O O . LEU A 1 80 ? -17.315 23.749 19.149 1.00 85.38 80 LEU A O 1
ATOM 618 N N . GLN A 1 81 ? -18.403 22.430 20.588 1.00 85.56 81 GLN A N 1
ATOM 619 C CA . GLN A 1 81 ? -19.125 23.521 21.240 1.00 85.56 81 GLN A CA 1
ATOM 620 C C . GLN A 1 81 ? -18.196 24.461 22.008 1.00 85.56 81 GLN A C 1
ATOM 622 O O . GLN A 1 81 ? -18.393 25.677 21.969 1.00 85.56 81 GLN A O 1
ATOM 627 N N . LYS A 1 82 ? -17.185 23.933 22.705 1.00 89.62 82 LYS A N 1
ATOM 628 C CA . LYS A 1 82 ? -16.171 24.757 23.381 1.00 89.62 82 LYS A CA 1
ATOM 629 C C . LYS A 1 82 ? -15.364 25.570 22.368 1.00 89.62 82 LYS A C 1
ATOM 631 O O . LYS A 1 82 ? -15.235 26.777 22.551 1.00 89.62 82 LYS A O 1
ATOM 636 N N . GLN A 1 83 ? -14.906 24.940 21.287 1.00 84.50 83 GLN A N 1
ATOM 637 C CA . GLN A 1 83 ? -14.160 25.601 20.209 1.00 84.50 83 GLN A CA 1
ATOM 638 C C . GLN A 1 83 ? -15.004 26.661 19.489 1.00 84.50 83 GLN A C 1
ATOM 640 O O . GLN A 1 83 ? -14.543 27.774 19.255 1.00 84.50 83 GLN A O 1
ATOM 645 N N . ALA A 1 84 ? -16.274 26.363 19.220 1.00 86.88 84 ALA A N 1
ATOM 646 C CA . ALA A 1 84 ? -17.225 27.293 18.615 1.00 86.88 84 ALA A CA 1
ATOM 647 C C . ALA A 1 84 ? -17.387 28.559 19.461 1.00 86.88 84 ALA A C 1
ATOM 649 O O . ALA A 1 84 ? -17.325 29.673 18.942 1.00 86.88 84 ALA A O 1
ATOM 650 N N . LYS A 1 85 ? -17.510 28.395 20.786 1.00 86.62 85 LYS A N 1
ATOM 651 C CA . LYS A 1 85 ? -17.585 29.516 21.732 1.00 86.62 85 LYS A CA 1
ATOM 652 C C . LYS A 1 85 ? -16.305 30.348 21.750 1.00 86.62 85 LYS A C 1
ATOM 654 O O . LYS A 1 85 ? -16.399 31.568 21.810 1.00 86.62 85 LYS A O 1
ATOM 659 N N . THR A 1 86 ? -15.130 29.718 21.705 1.00 90.00 86 THR A N 1
ATOM 660 C CA . THR A 1 86 ? -13.851 30.447 21.692 1.00 90.00 86 THR A CA 1
ATOM 661 C C . THR A 1 86 ? -13.605 31.182 20.379 1.00 90.00 86 THR A C 1
ATOM 663 O O . THR A 1 86 ? -13.048 32.274 20.392 1.00 90.00 86 THR A O 1
ATOM 666 N N . GLU A 1 87 ? -14.028 30.605 19.255 1.00 83.00 87 GLU A N 1
ATOM 667 C CA . GLU A 1 87 ? -13.818 31.162 17.914 1.00 83.00 87 GLU A CA 1
ATOM 668 C C . GLU A 1 87 ? -14.965 32.083 17.458 1.00 83.00 87 GLU A C 1
ATOM 670 O O . GLU A 1 87 ? -14.884 32.689 16.392 1.00 83.00 87 GLU A O 1
ATOM 675 N N . GLY A 1 88 ? -16.030 32.218 18.258 1.00 86.56 88 GLY A N 1
ATOM 676 C CA . GLY A 1 88 ? -17.181 33.067 17.941 1.00 86.56 88 GLY A CA 1
ATOM 677 C C . GLY A 1 88 ? -17.987 32.580 16.732 1.00 86.56 88 GLY A C 1
ATOM 678 O O . GLY A 1 88 ? -18.555 33.390 16.005 1.00 86.56 88 GLY A O 1
ATOM 679 N N . THR A 1 89 ? -18.025 31.269 16.500 1.00 86.69 89 THR A N 1
ATOM 680 C CA . THR A 1 89 ? -18.683 30.634 15.346 1.00 86.69 89 THR A CA 1
ATOM 681 C C . THR A 1 89 ? -19.645 29.530 15.800 1.00 86.69 89 THR A C 1
ATOM 683 O O . THR A 1 89 ? -19.782 29.281 16.998 1.00 86.69 89 THR A O 1
ATOM 686 N N . SER A 1 90 ? -20.347 28.867 14.875 1.00 88.81 90 SER A N 1
ATOM 687 C CA . SER A 1 90 ? -21.214 27.732 15.209 1.00 88.81 90 SER A CA 1
ATOM 688 C C . SER A 1 90 ? -20.445 26.394 15.196 1.00 88.81 90 SER A C 1
ATOM 690 O O . SER A 1 90 ? -19.502 26.226 14.417 1.00 88.81 90 SER A O 1
ATOM 692 N N . PRO A 1 91 ? -20.838 25.407 16.028 1.00 83.62 91 PRO A N 1
ATOM 693 C CA . PRO A 1 91 ? -20.225 24.073 16.023 1.00 83.62 91 PRO A CA 1
ATOM 694 C C . PRO A 1 91 ? -20.360 23.348 14.677 1.00 83.62 91 PRO A C 1
ATOM 696 O O . PRO A 1 91 ? -19.457 22.614 14.282 1.00 83.62 91 PRO A O 1
ATOM 699 N N . GLU A 1 92 ? -21.471 23.571 13.970 1.00 86.25 92 GLU A N 1
ATOM 700 C CA . GLU A 1 92 ? -21.724 23.003 12.640 1.00 86.25 92 GLU A CA 1
ATOM 701 C C . GLU A 1 92 ? -20.741 23.553 11.604 1.00 86.25 92 GLU A C 1
ATOM 703 O O . GLU A 1 92 ? -20.098 22.773 10.904 1.00 86.25 92 GLU A O 1
ATOM 708 N N . LEU A 1 93 ? -20.525 24.875 11.589 1.00 86.19 93 LEU A N 1
ATOM 709 C CA . LEU A 1 93 ? -19.543 25.506 10.704 1.00 86.19 93 LEU A CA 1
ATOM 710 C C . LEU A 1 93 ? -18.118 25.033 11.009 1.00 86.19 93 LEU A C 1
ATOM 712 O O . LEU A 1 93 ? -17.332 24.824 10.091 1.00 86.19 93 LEU A O 1
ATOM 716 N N . LEU A 1 94 ? -17.761 24.816 12.280 1.00 85.75 94 LEU A N 1
ATOM 717 C CA . LEU A 1 94 ? -16.446 24.258 12.621 1.00 85.75 94 LEU A CA 1
ATOM 718 C C . LEU A 1 94 ? -16.257 22.833 12.128 1.00 85.75 94 LEU A C 1
ATOM 720 O O . LEU A 1 94 ? -15.156 22.479 11.701 1.00 85.75 94 LEU A O 1
ATOM 724 N N . LYS A 1 95 ? -17.304 22.012 12.211 1.00 87.25 95 LYS A N 1
ATOM 725 C CA . LYS A 1 95 ? -17.263 20.648 11.697 1.00 87.25 95 LYS A CA 1
ATOM 726 C C . LYS A 1 95 ? -17.057 20.659 10.181 1.00 87.25 95 LYS A C 1
ATOM 728 O O . LYS A 1 95 ? -16.126 20.016 9.706 1.00 87.25 95 LYS A O 1
ATOM 733 N N . GLU A 1 96 ? -17.823 21.475 9.463 1.00 89.06 96 GLU A N 1
ATOM 734 C CA . GLU A 1 96 ? -17.695 21.648 8.013 1.00 89.06 96 GLU A CA 1
ATOM 735 C C . GLU A 1 96 ? -16.307 22.184 7.620 1.00 89.06 96 GLU A C 1
ATOM 737 O O . GLU A 1 96 ? -15.649 21.638 6.740 1.00 89.06 96 GLU A O 1
ATOM 742 N N . ILE A 1 97 ? -15.777 23.186 8.332 1.00 87.31 97 ILE A N 1
ATOM 743 C CA . ILE A 1 97 ? -14.421 23.708 8.096 1.00 87.31 97 ILE A CA 1
ATOM 744 C C . ILE A 1 97 ? -13.356 22.624 8.319 1.00 87.31 97 ILE A C 1
ATOM 746 O O . ILE A 1 97 ? -12.367 22.579 7.584 1.00 87.31 97 ILE A O 1
ATOM 750 N N . LYS A 1 98 ? -13.510 21.763 9.333 1.00 87.44 98 LYS A N 1
ATOM 751 C CA . LYS A 1 98 ? -12.581 20.649 9.583 1.00 87.44 98 LYS A CA 1
ATOM 752 C C . LYS A 1 98 ? -12.647 19.605 8.469 1.00 87.44 98 LYS A C 1
ATOM 754 O O . LYS A 1 98 ? -11.592 19.163 8.016 1.00 87.44 98 LYS A O 1
ATOM 759 N N . GLU A 1 99 ? -13.846 19.250 8.016 1.00 91.19 99 GLU A N 1
ATOM 760 C CA . GLU A 1 99 ? -14.059 18.318 6.903 1.00 91.19 99 GLU A CA 1
ATOM 761 C C . GLU A 1 99 ? -13.464 18.873 5.601 1.00 91.19 99 GLU A C 1
ATOM 763 O O . GLU A 1 99 ? -12.602 18.230 5.003 1.00 91.19 99 GLU A O 1
ATOM 768 N N . LEU A 1 100 ? -13.766 20.125 5.245 1.00 91.94 100 LEU A N 1
ATOM 769 C CA . LEU A 1 100 ? -13.195 20.794 4.071 1.00 91.94 100 LEU A CA 1
ATOM 770 C C . LEU A 1 100 ? -11.667 20.903 4.141 1.00 91.94 100 LEU A C 1
ATOM 772 O O . LEU A 1 100 ? -10.977 20.696 3.145 1.00 91.94 100 LEU A O 1
ATOM 776 N N . LYS A 1 101 ? -11.093 21.209 5.313 1.00 90.88 101 LYS A N 1
ATOM 777 C CA . LYS A 1 101 ? -9.629 21.234 5.486 1.00 90.88 101 LYS A CA 1
ATOM 778 C C . LYS A 1 101 ? -9.005 19.863 5.241 1.00 90.88 101 LYS A C 1
ATOM 780 O O . LYS A 1 101 ? -7.915 19.803 4.668 1.00 90.88 101 LYS A O 1
ATOM 785 N N . LYS A 1 102 ? -9.674 18.791 5.670 1.00 92.38 102 LYS A N 1
ATOM 786 C CA . LYS A 1 102 ? -9.230 17.418 5.432 1.00 92.38 102 LYS A CA 1
ATOM 787 C C . LYS A 1 102 ? -9.278 17.084 3.941 1.00 92.38 102 LYS A C 1
ATOM 789 O O . LYS A 1 102 ? -8.249 16.692 3.398 1.00 92.38 102 LYS A O 1
ATOM 794 N N . GLU A 1 103 ? -10.401 17.342 3.272 1.00 91.62 103 GLU A N 1
ATOM 795 C CA . GLU A 1 103 ? -10.553 17.118 1.826 1.00 91.62 103 GLU A CA 1
ATOM 796 C C . GLU A 1 103 ? -9.531 17.915 1.006 1.00 91.62 103 GLU A C 1
ATOM 798 O O . GLU A 1 103 ? -8.885 17.385 0.106 1.00 91.62 103 GLU A O 1
ATOM 803 N N . ILE A 1 104 ? -9.307 19.188 1.350 1.00 92.12 104 ILE A N 1
ATOM 804 C CA . ILE A 1 104 ? -8.283 20.018 0.70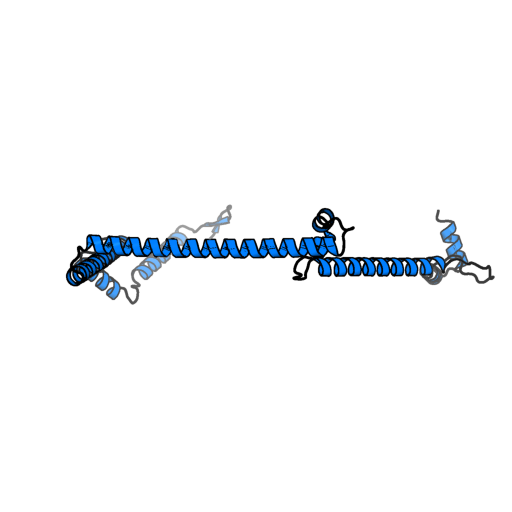1 1.00 92.12 104 ILE A CA 1
ATOM 805 C C . ILE A 1 104 ? -6.882 19.433 0.919 1.00 92.12 104 ILE A C 1
ATOM 807 O O . ILE A 1 104 ? -6.039 19.511 0.022 1.00 92.12 104 ILE A O 1
ATOM 811 N N . GLY A 1 105 ? -6.608 18.881 2.103 1.00 91.31 105 GLY A N 1
ATOM 812 C CA . GLY A 1 105 ? -5.354 18.194 2.402 1.00 91.31 105 GLY A CA 1
ATOM 813 C C . GLY A 1 105 ? -5.145 16.965 1.517 1.00 91.31 105 GLY A C 1
ATOM 814 O O . GLY A 1 105 ? -4.087 16.834 0.901 1.00 91.31 105 GLY A O 1
ATOM 815 N N . GLU A 1 106 ? -6.168 16.120 1.399 1.00 90.88 106 GLU A N 1
ATOM 816 C CA . GLU A 1 106 ? -6.161 14.914 0.562 1.00 90.88 106 GLU A CA 1
ATOM 817 C C . GLU A 1 106 ? -5.984 15.267 -0.923 1.00 90.88 106 GLU A C 1
ATOM 819 O O . GLU A 1 106 ? -5.031 14.807 -1.553 1.00 90.88 106 GLU A O 1
ATOM 824 N N . LEU A 1 107 ? -6.786 16.198 -1.452 1.00 91.00 107 LEU A N 1
ATOM 825 C CA . LEU A 1 107 ? -6.685 16.670 -2.838 1.00 91.00 107 LEU A CA 1
ATOM 826 C C . LEU A 1 107 ? -5.312 17.274 -3.164 1.00 91.00 107 LEU A C 1
ATOM 828 O O . LEU A 1 107 ? -4.784 17.092 -4.264 1.00 91.00 107 LEU A O 1
ATOM 832 N N . LYS A 1 108 ? -4.706 18.015 -2.226 1.00 91.31 108 LYS A N 1
ATOM 833 C CA . LYS A 1 108 ? -3.345 18.547 -2.406 1.00 91.31 108 LYS A CA 1
ATOM 834 C C . LYS A 1 108 ? -2.309 17.428 -2.454 1.00 91.31 108 LYS A C 1
ATOM 836 O O . LYS A 1 108 ? -1.422 17.489 -3.307 1.00 91.31 108 LYS A O 1
ATOM 841 N N . GLY A 1 109 ? -2.429 16.432 -1.577 1.00 89.31 109 GLY A N 1
ATOM 842 C CA . GLY A 1 109 ? -1.564 15.253 -1.567 1.00 89.31 109 GLY A CA 1
ATOM 843 C C . GLY A 1 109 ? -1.645 14.475 -2.880 1.00 89.31 109 GLY A C 1
ATOM 844 O O . GLY A 1 109 ? -0.618 14.220 -3.507 1.00 89.31 109 GLY A O 1
ATOM 845 N N . GLU A 1 110 ? -2.859 14.193 -3.355 1.00 88.62 110 GLU A N 1
ATOM 846 C CA . GLU A 1 110 ? -3.090 13.517 -4.637 1.00 88.62 110 GLU A CA 1
ATOM 847 C C . GLU A 1 110 ? -2.514 14.305 -5.813 1.00 88.62 110 GLU A C 1
ATOM 849 O O . GLU A 1 110 ? -1.801 13.752 -6.651 1.00 88.62 110 GLU A O 1
ATOM 854 N N . ARG A 1 111 ? -2.753 15.620 -5.858 1.00 89.31 111 ARG A N 1
ATOM 855 C CA . ARG A 1 111 ? -2.225 16.474 -6.928 1.00 89.31 111 ARG A CA 1
ATOM 856 C C . ARG A 1 111 ? -0.698 16.527 -6.921 1.00 89.31 111 ARG A C 1
ATOM 858 O O . ARG A 1 111 ? -0.089 16.608 -7.986 1.00 89.31 111 ARG A O 1
ATOM 865 N N . GLN A 1 112 ? -0.067 16.504 -5.749 1.00 90.06 112 GLN A N 1
ATOM 866 C CA . GLN A 1 112 ? 1.390 16.460 -5.642 1.00 90.06 112 GLN A CA 1
ATOM 867 C C . GLN A 1 112 ? 1.947 15.107 -6.098 1.00 90.06 112 GLN A C 1
ATOM 869 O O . GLN A 1 112 ? 2.913 15.086 -6.859 1.00 90.06 112 GLN A O 1
ATOM 874 N N . ALA A 1 113 ? 1.315 14.000 -5.704 1.00 88.88 113 ALA A N 1
ATOM 875 C CA . ALA A 1 113 ? 1.695 12.664 -6.158 1.00 88.88 113 ALA A CA 1
ATOM 876 C C . ALA A 1 113 ? 1.556 12.522 -7.683 1.00 88.88 113 ALA A C 1
ATOM 878 O O . ALA A 1 113 ? 2.464 12.018 -8.340 1.00 88.88 113 ALA A O 1
ATOM 879 N N . GLN A 1 114 ? 0.470 13.043 -8.266 1.00 89.00 114 GLN A N 1
ATOM 880 C CA . GLN A 1 114 ? 0.278 13.066 -9.719 1.00 89.00 114 GLN A CA 1
ATOM 881 C C . GLN A 1 114 ? 1.360 13.880 -10.431 1.00 89.00 114 GLN A C 1
ATOM 883 O O . GLN A 1 114 ? 1.912 13.408 -11.420 1.00 89.00 114 GLN A O 1
ATOM 888 N N . LYS A 1 115 ? 1.714 15.066 -9.918 1.00 91.00 115 LYS A N 1
ATOM 889 C CA . LYS A 1 115 ? 2.800 15.878 -10.492 1.00 91.00 115 LYS A CA 1
ATOM 890 C C . LYS A 1 115 ? 4.146 15.161 -10.447 1.00 91.00 115 LYS A C 1
ATOM 892 O O . LYS A 1 115 ? 4.846 15.145 -11.450 1.00 91.00 115 LYS A O 1
ATOM 897 N N . GLN A 1 116 ? 4.489 14.536 -9.322 1.00 90.69 116 GLN A N 1
ATOM 898 C CA . GLN A 1 116 ? 5.732 13.767 -9.196 1.00 90.69 116 GLN A CA 1
ATOM 899 C C . GLN A 1 116 ? 5.749 12.551 -10.137 1.00 90.69 116 GLN A C 1
ATOM 901 O O . GLN A 1 116 ? 6.770 12.253 -10.759 1.00 90.69 116 GLN A O 1
ATOM 906 N N . ALA A 1 117 ? 4.615 11.865 -10.294 1.00 89.81 117 ALA A N 1
ATOM 907 C CA . ALA A 1 117 ? 4.481 10.771 -11.251 1.00 89.81 117 ALA A CA 1
ATOM 908 C C . ALA A 1 117 ? 4.621 11.262 -12.704 1.00 89.81 117 ALA A C 1
ATOM 910 O O . ALA A 1 117 ? 5.291 10.624 -13.511 1.00 89.81 117 ALA A O 1
ATOM 911 N N . GLU A 1 118 ? 4.046 12.417 -13.043 1.00 91.19 118 GLU A N 1
ATOM 912 C CA . GLU A 1 118 ? 4.170 13.004 -14.378 1.00 91.19 118 GLU A CA 1
ATOM 913 C C . GLU A 1 118 ? 5.602 13.476 -14.671 1.00 91.19 118 GLU A C 1
ATOM 915 O O . GLU A 1 118 ? 6.125 13.204 -15.749 1.00 91.19 118 GLU A O 1
ATOM 920 N N . GLU A 1 119 ? 6.263 14.138 -13.719 1.00 91.31 119 GLU A N 1
ATOM 921 C CA . GLU A 1 119 ? 7.659 14.572 -13.848 1.00 91.31 119 GLU A CA 1
ATOM 922 C C . GLU A 1 119 ? 8.613 13.385 -13.982 1.00 91.31 119 GLU A C 1
ATOM 924 O O . GLU A 1 119 ? 9.471 13.388 -14.861 1.00 91.31 119 GLU A O 1
ATOM 929 N N . SER A 1 120 ? 8.441 12.339 -13.170 1.00 88.69 120 SER A N 1
ATOM 930 C CA . SER A 1 120 ? 9.262 11.126 -13.278 1.00 88.69 120 SER A CA 1
ATOM 931 C C . SER A 1 120 ? 9.046 10.393 -14.602 1.00 88.69 120 SER A C 1
ATOM 933 O O . SER A 1 120 ? 10.011 9.906 -15.189 1.00 88.69 120 SER A O 1
ATOM 935 N N . ARG A 1 121 ? 7.811 10.372 -15.123 1.00 90.44 121 ARG A N 1
ATOM 936 C CA . ARG A 1 121 ? 7.522 9.845 -16.459 1.00 90.44 121 ARG A CA 1
ATOM 937 C C . ARG A 1 121 ? 8.188 10.679 -17.552 1.00 90.44 121 ARG A C 1
ATOM 939 O O . ARG A 1 121 ? 8.843 10.101 -18.407 1.00 90.44 121 ARG A O 1
ATOM 946 N N . LYS A 1 122 ? 8.087 12.012 -17.499 1.00 91.69 122 LYS A N 1
ATOM 947 C CA . LYS A 1 122 ? 8.758 12.903 -18.464 1.00 91.69 122 LYS A CA 1
ATOM 948 C C . LYS A 1 122 ? 10.271 12.707 -18.456 1.00 91.69 122 LYS A C 1
ATOM 950 O O . LYS A 1 122 ? 10.853 12.530 -19.515 1.00 91.69 122 LYS A O 1
ATOM 955 N N .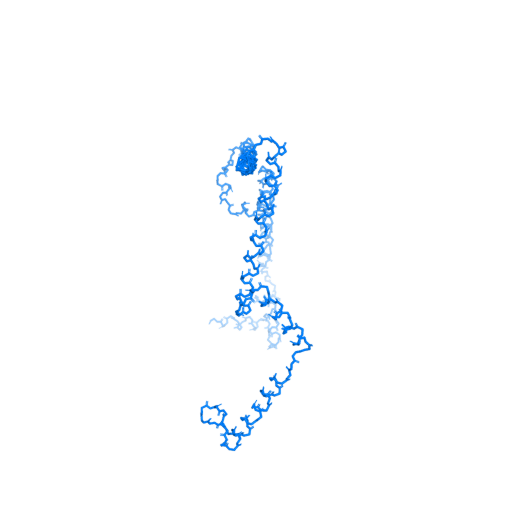 GLN A 1 123 ? 10.887 12.640 -17.277 1.00 89.56 123 GLN A N 1
ATOM 956 C CA . GLN A 1 123 ? 12.324 12.383 -17.147 1.00 89.56 123 GLN A CA 1
ATOM 957 C C . GLN A 1 123 ? 12.726 10.996 -17.666 1.00 89.56 123 GLN A C 1
ATOM 959 O O . GLN A 1 123 ? 13.814 10.836 -18.216 1.00 89.56 123 GLN A O 1
ATOM 964 N N . ALA A 1 124 ? 11.886 9.976 -17.475 1.00 87.19 124 ALA A N 1
ATOM 965 C CA . ALA A 1 124 ? 12.130 8.650 -18.034 1.00 87.19 124 ALA A CA 1
ATOM 966 C C . ALA A 1 124 ? 12.036 8.660 -19.568 1.00 87.19 124 ALA A C 1
ATOM 968 O O . ALA A 1 124 ? 12.931 8.134 -20.226 1.00 87.19 124 ALA A O 1
ATOM 969 N N . ASP A 1 125 ? 11.005 9.300 -20.124 1.00 87.56 125 ASP A N 1
ATOM 970 C CA . ASP A 1 125 ? 10.813 9.436 -21.570 1.00 87.56 125 ASP A CA 1
ATOM 971 C C . ASP A 1 125 ? 11.969 10.236 -22.209 1.00 87.56 125 ASP A C 1
ATOM 973 O O . ASP A 1 125 ? 12.505 9.833 -23.241 1.00 87.56 125 ASP A O 1
ATOM 977 N N . GLU A 1 126 ? 12.417 11.324 -21.573 1.00 91.50 126 GLU A N 1
ATOM 978 C CA . GLU A 1 126 ? 13.583 12.115 -21.995 1.00 91.50 126 GLU A CA 1
ATOM 979 C C . GLU A 1 126 ? 14.862 11.271 -22.024 1.00 91.50 126 GLU A C 1
ATOM 981 O O . GLU A 1 126 ? 15.537 11.226 -23.051 1.00 91.50 126 GLU A O 1
ATOM 986 N N . LYS A 1 127 ? 15.154 10.517 -20.956 1.00 88.50 127 LYS A N 1
ATOM 987 C CA . LYS A 1 127 ? 16.328 9.629 -20.904 1.00 88.50 127 LYS A CA 1
ATOM 988 C C . LYS A 1 127 ? 16.301 8.545 -21.978 1.00 88.50 127 LYS A C 1
ATOM 990 O O . LYS A 1 127 ? 17.340 8.223 -22.549 1.00 88.50 127 LYS A O 1
ATOM 995 N N . VAL A 1 128 ? 15.135 7.962 -22.252 1.00 87.44 128 VAL A N 1
ATOM 996 C CA . VAL A 1 128 ? 14.987 6.964 -23.323 1.00 87.44 128 VAL A CA 1
ATOM 997 C C . VAL A 1 128 ? 15.250 7.606 -24.684 1.00 87.44 128 VAL A C 1
ATOM 999 O O . VAL A 1 128 ? 15.994 7.044 -25.487 1.00 87.44 128 VAL A O 1
ATOM 1002 N N . ASN A 1 129 ? 14.704 8.797 -24.932 1.00 89.56 129 ASN A N 1
ATOM 1003 C CA . ASN A 1 129 ? 14.927 9.523 -26.180 1.00 89.56 129 ASN A CA 1
ATOM 1004 C C . ASN A 1 129 ? 16.402 9.908 -26.374 1.00 89.56 129 ASN A C 1
ATOM 1006 O O . ASN A 1 129 ? 16.922 9.755 -27.477 1.00 89.56 129 ASN A O 1
ATOM 1010 N N . GLU A 1 130 ? 17.092 10.342 -25.317 1.00 92.00 130 GLU A N 1
ATOM 1011 C CA . GLU A 1 130 ? 18.536 10.612 -25.347 1.00 92.00 130 GLU A CA 1
ATOM 1012 C C . GLU A 1 130 ? 19.343 9.357 -25.704 1.00 92.00 130 GLU A C 1
ATOM 1014 O O . GLU A 1 130 ? 20.241 9.413 -26.544 1.00 92.00 130 GLU A O 1
ATOM 1019 N N . GLN A 1 131 ? 19.003 8.203 -25.120 1.00 89.31 131 GLN A N 1
ATOM 1020 C CA . GLN A 1 131 ? 19.667 6.935 -25.432 1.00 89.31 131 GLN A CA 1
ATOM 1021 C C . GLN A 1 131 ? 19.415 6.475 -26.872 1.00 89.31 131 GLN A C 1
ATOM 1023 O O . GLN A 1 131 ? 20.337 5.993 -27.529 1.00 89.31 131 GLN A O 1
ATOM 1028 N N . ILE A 1 132 ? 18.188 6.642 -27.375 1.00 88.06 132 ILE A N 1
ATOM 1029 C CA . ILE A 1 132 ? 17.835 6.349 -28.769 1.00 88.06 132 ILE A CA 1
ATOM 1030 C C . ILE A 1 132 ? 18.635 7.248 -29.717 1.00 88.06 132 ILE A C 1
ATOM 1032 O O . ILE A 1 132 ? 19.229 6.743 -30.668 1.00 88.06 132 ILE A O 1
ATOM 1036 N N . ALA A 1 133 ? 18.696 8.553 -29.441 1.00 89.50 133 ALA A N 1
ATOM 1037 C CA . ALA A 1 133 ? 19.439 9.508 -30.258 1.00 89.50 133 ALA A CA 1
ATOM 1038 C C . ALA A 1 133 ? 20.943 9.191 -30.279 1.00 89.50 133 ALA A C 1
ATOM 1040 O O . ALA A 1 133 ? 21.538 9.123 -31.352 1.00 89.50 133 ALA A O 1
ATOM 1041 N N . ALA A 1 134 ? 21.539 8.907 -29.116 1.00 90.50 134 ALA A N 1
ATOM 1042 C CA . ALA A 1 134 ? 22.950 8.532 -29.014 1.00 90.50 134 ALA A CA 1
ATOM 1043 C C . ALA A 1 134 ? 23.273 7.240 -29.788 1.00 90.50 134 ALA A C 1
ATOM 1045 O O . ALA A 1 134 ? 24.337 7.127 -30.399 1.00 90.50 134 ALA A O 1
ATOM 1046 N N . MET A 1 135 ? 22.351 6.273 -29.785 1.00 88.88 135 MET A N 1
ATOM 1047 C CA . MET A 1 135 ? 22.501 5.025 -30.531 1.00 88.88 135 MET A CA 1
ATOM 1048 C C . MET A 1 135 ? 22.383 5.244 -32.043 1.00 88.88 135 MET A C 1
ATOM 1050 O O . MET A 1 135 ? 23.194 4.712 -32.794 1.00 88.88 135 MET A O 1
ATOM 1054 N N . GLN A 1 136 ? 21.448 6.083 -32.494 1.00 88.81 136 GLN A N 1
ATOM 1055 C CA . GLN A 1 136 ? 21.325 6.455 -33.909 1.00 88.81 136 GLN A CA 1
ATOM 1056 C C . GLN A 1 136 ? 22.528 7.258 -34.421 1.00 88.81 136 GLN A C 1
ATOM 1058 O O . GLN A 1 136 ? 22.905 7.112 -35.581 1.00 88.81 136 GLN A O 1
ATOM 1063 N N . GLU A 1 137 ? 23.138 8.095 -33.577 1.00 89.50 137 GLU A N 1
ATOM 1064 C CA . GLU A 1 137 ? 24.317 8.886 -33.942 1.00 89.50 137 GLU A CA 1
ATOM 1065 C C . GLU A 1 137 ? 25.564 8.008 -34.121 1.00 89.50 137 GLU A C 1
ATOM 1067 O O . GLU A 1 137 ? 26.276 8.140 -35.116 1.00 89.50 137 GLU A O 1
ATOM 1072 N N . LYS A 1 138 ? 25.826 7.092 -33.179 1.00 89.88 138 LYS A N 1
ATOM 1073 C CA . LYS A 1 138 ? 27.018 6.228 -33.213 1.00 89.88 138 LYS A CA 1
ATOM 1074 C C . LYS A 1 138 ? 26.873 5.009 -34.122 1.00 89.88 138 LYS A C 1
ATOM 1076 O O . LYS A 1 138 ? 27.849 4.5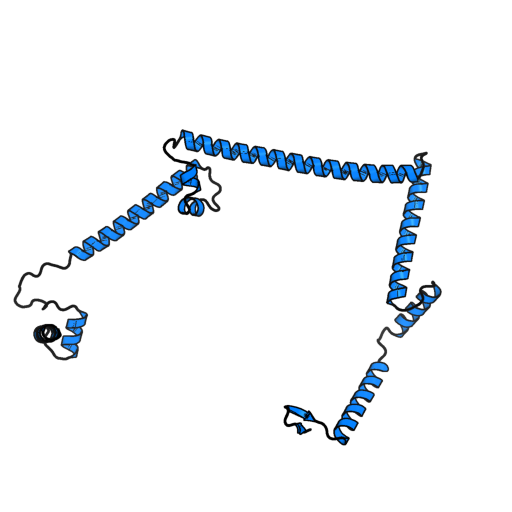95 -34.741 1.00 89.88 138 LYS A O 1
ATOM 1081 N N . HIS A 1 139 ? 25.670 4.454 -34.211 1.00 87.00 139 HIS A N 1
ATOM 1082 C CA . HIS A 1 139 ? 25.364 3.225 -34.939 1.00 87.00 139 HIS A CA 1
ATOM 1083 C C . HIS A 1 139 ? 24.166 3.444 -35.867 1.00 87.00 139 HIS A C 1
ATOM 1085 O O . HIS A 1 139 ? 23.102 2.845 -35.717 1.00 87.00 139 HIS A O 1
ATOM 1091 N N . SER A 1 140 ? 24.339 4.348 -36.832 1.00 83.50 140 SER A N 1
ATOM 1092 C CA . SER A 1 140 ? 23.298 4.710 -37.811 1.00 83.50 140 SER A CA 1
ATOM 1093 C C . SER A 1 140 ? 22.851 3.558 -38.725 1.00 83.50 140 SER A C 1
ATOM 1095 O O . SER A 1 140 ? 21.798 3.641 -39.354 1.00 83.50 140 SER A O 1
ATOM 1097 N N . ASP A 1 141 ? 23.636 2.486 -38.796 1.00 84.94 141 ASP A N 1
ATOM 1098 C CA . ASP A 1 141 ? 23.370 1.251 -39.532 1.00 84.94 141 ASP A CA 1
ATOM 1099 C C . ASP A 1 141 ? 22.517 0.237 -38.750 1.00 84.94 141 ASP A C 1
ATOM 1101 O O . ASP A 1 141 ? 22.000 -0.718 -39.335 1.00 84.94 141 ASP A O 1
ATOM 1105 N N . VAL A 1 142 ? 22.338 0.439 -37.442 1.00 85.94 142 VAL A N 1
ATOM 1106 C CA . VAL A 1 142 ? 21.599 -0.478 -36.572 1.00 85.94 142 VAL A CA 1
ATOM 1107 C C . VAL A 1 142 ? 20.115 -0.124 -36.555 1.00 85.94 142 VAL A C 1
ATOM 1109 O O . VAL A 1 142 ? 19.706 0.944 -36.095 1.00 85.94 142 VAL A O 1
ATOM 1112 N N . ASP A 1 143 ? 19.276 -1.066 -36.990 1.00 87.38 143 ASP A N 1
ATOM 1113 C CA . ASP A 1 143 ? 17.830 -0.967 -36.797 1.00 87.38 143 ASP A CA 1
ATOM 1114 C C . ASP A 1 143 ? 17.481 -1.233 -35.327 1.00 87.38 143 ASP A C 1
ATOM 1116 O O . ASP A 1 143 ? 17.389 -2.374 -34.867 1.00 87.38 143 ASP A O 1
ATOM 1120 N N . LEU A 1 144 ? 17.263 -0.145 -34.589 1.00 85.00 144 LEU A N 1
ATOM 1121 C CA . LEU A 1 144 ? 16.865 -0.165 -33.185 1.00 85.00 144 LEU A CA 1
ATOM 1122 C C . LEU A 1 144 ? 15.632 -1.024 -32.916 1.00 85.00 144 LEU A C 1
ATOM 1124 O O . LEU A 1 144 ? 15.542 -1.657 -31.864 1.00 85.00 144 LEU A O 1
ATOM 1128 N N . LYS A 1 145 ? 14.669 -1.040 -33.840 1.00 86.31 145 LYS A N 1
ATOM 1129 C CA . LYS A 1 145 ? 13.440 -1.803 -33.647 1.00 86.31 145 LYS A CA 1
ATOM 1130 C C . LYS A 1 145 ? 13.738 -3.297 -33.711 1.00 86.31 145 LYS A C 1
ATOM 1132 O O . LYS A 1 145 ? 13.322 -4.035 -32.823 1.00 86.31 145 LYS A O 1
ATOM 1137 N N . ALA A 1 146 ? 14.519 -3.716 -34.704 1.00 88.88 146 ALA A N 1
ATOM 1138 C CA . ALA A 1 146 ? 14.957 -5.100 -34.830 1.00 88.88 146 ALA A CA 1
ATOM 1139 C C . ALA A 1 146 ? 15.839 -5.536 -33.644 1.00 88.88 146 ALA A C 1
ATOM 1141 O O . ALA A 1 146 ? 15.673 -6.641 -33.133 1.00 88.88 146 ALA A O 1
ATOM 1142 N N . LEU A 1 147 ? 16.726 -4.657 -33.160 1.00 87.56 147 LEU A N 1
ATOM 1143 C CA . LEU A 1 147 ? 17.589 -4.929 -32.006 1.00 87.56 147 LEU A CA 1
ATOM 1144 C C . LEU A 1 147 ? 16.783 -5.151 -30.717 1.00 87.56 147 LEU A C 1
ATOM 1146 O O . LEU A 1 147 ? 17.047 -6.094 -29.974 1.00 87.56 147 LEU A O 1
ATOM 1150 N N . LEU A 1 148 ? 15.788 -4.300 -30.450 1.00 86.06 148 LEU A N 1
ATOM 1151 C CA . LEU A 1 148 ? 14.939 -4.415 -29.260 1.00 86.06 148 LEU A CA 1
ATOM 1152 C C . LEU A 1 148 ? 13.969 -5.607 -29.327 1.00 86.06 148 LEU A C 1
ATOM 1154 O O . LEU A 1 148 ? 13.508 -6.078 -28.287 1.00 86.06 148 LEU A O 1
ATOM 1158 N N . GLU A 1 149 ? 13.673 -6.113 -30.525 1.00 89.94 149 GLU A N 1
ATOM 1159 C CA . GLU A 1 149 ? 12.895 -7.339 -30.738 1.00 89.94 149 GLU A CA 1
ATOM 1160 C C . GLU A 1 149 ? 13.760 -8.619 -30.652 1.00 89.94 149 GLU A C 1
ATOM 1162 O O . GLU A 1 149 ? 13.223 -9.719 -30.474 1.00 89.94 149 GLU A O 1
ATOM 1167 N N . ASP A 1 150 ? 15.095 -8.508 -30.710 1.00 90.44 150 ASP A N 1
ATOM 1168 C CA . ASP A 1 150 ? 16.006 -9.650 -30.605 1.00 90.44 150 ASP A CA 1
ATOM 1169 C C . ASP A 1 150 ? 16.020 -10.233 -29.177 1.00 90.44 150 ASP A C 1
ATOM 1171 O O . ASP A 1 150 ? 16.470 -9.627 -28.201 1.00 90.44 150 ASP A O 1
ATOM 1175 N N . GLN A 1 151 ? 15.570 -11.484 -29.045 1.00 91.50 151 GLN A N 1
ATOM 1176 C CA . GLN A 1 151 ? 15.496 -12.168 -27.751 1.00 91.50 151 GLN A CA 1
ATOM 1177 C C . GLN A 1 151 ? 16.853 -12.386 -27.070 1.00 91.50 151 GLN A C 1
ATOM 1179 O O . GLN A 1 151 ? 16.897 -12.487 -25.841 1.00 91.50 151 GLN A O 1
ATOM 1184 N N . LYS A 1 152 ? 17.946 -12.541 -27.825 1.00 89.31 152 LYS A N 1
ATOM 1185 C CA . LYS A 1 152 ? 19.297 -12.699 -27.267 1.00 89.31 152 LYS A CA 1
ATOM 1186 C C . LYS A 1 152 ? 19.760 -11.379 -26.667 1.00 89.31 152 LYS A C 1
ATOM 1188 O O . LYS A 1 152 ? 20.232 -11.388 -25.530 1.00 89.31 152 LYS A O 1
ATOM 1193 N N . PHE A 1 153 ? 19.549 -10.274 -27.381 1.00 90.75 153 PHE A N 1
ATOM 1194 C CA . PHE A 1 153 ? 19.863 -8.939 -26.883 1.00 90.75 153 PHE A CA 1
ATOM 1195 C C . PHE A 1 153 ? 19.030 -8.601 -25.642 1.00 90.75 153 PHE A C 1
ATOM 1197 O O . PHE A 1 153 ? 19.591 -8.278 -24.599 1.00 90.75 153 PHE A O 1
ATOM 1204 N N . VAL A 1 154 ? 17.708 -8.802 -25.678 1.00 89.56 154 VAL A N 1
ATOM 1205 C CA . VAL A 1 154 ? 16.821 -8.554 -24.522 1.00 89.56 154 VAL A CA 1
ATOM 1206 C C . VAL A 1 154 ? 17.227 -9.380 -23.295 1.00 89.56 154 VAL A C 1
ATOM 1208 O O . VAL A 1 154 ? 17.209 -8.880 -22.168 1.00 89.56 154 VAL A O 1
ATOM 1211 N N . LYS A 1 155 ? 17.624 -10.647 -23.480 1.00 91.00 155 LYS A N 1
ATOM 1212 C CA . LYS A 1 155 ? 18.119 -11.492 -22.378 1.00 91.00 155 LYS A CA 1
ATOM 1213 C C . LYS A 1 155 ? 19.456 -11.006 -21.826 1.00 91.00 155 LYS A C 1
ATOM 1215 O O . LYS A 1 155 ? 19.642 -11.067 -20.615 1.00 91.00 155 LYS A O 1
ATOM 1220 N N . PHE A 1 156 ? 20.355 -10.540 -22.688 1.00 90.56 156 PHE A N 1
ATOM 1221 C CA . PHE A 1 156 ? 21.647 -9.981 -22.291 1.00 90.56 156 PHE A CA 1
ATOM 1222 C C . PHE A 1 156 ? 21.495 -8.647 -21.547 1.00 90.56 156 PHE A C 1
ATOM 1224 O O . PHE A 1 156 ? 22.177 -8.411 -20.552 1.00 90.56 156 PHE A O 1
ATOM 1231 N N . ALA A 1 157 ? 20.561 -7.812 -22.004 1.00 89.62 157 ALA A N 1
ATOM 1232 C CA . ALA A 1 157 ? 20.220 -6.515 -21.433 1.00 89.62 157 ALA A CA 1
ATOM 1233 C C . ALA A 1 157 ? 19.534 -6.609 -20.065 1.00 89.62 157 ALA A C 1
ATOM 1235 O O . ALA A 1 157 ? 19.629 -5.698 -19.241 1.00 89.62 157 ALA A O 1
ATOM 1236 N N . LYS A 1 158 ? 18.828 -7.712 -19.801 1.00 90.56 158 LYS A N 1
ATOM 1237 C CA . LYS A 1 158 ? 18.019 -7.874 -18.594 1.00 90.56 158 LYS A CA 1
ATOM 1238 C C . LYS A 1 158 ? 18.864 -7.742 -17.321 1.00 90.56 158 LYS A C 1
ATOM 1240 O O . LYS A 1 158 ? 19.723 -8.570 -17.040 1.00 90.56 158 LYS A O 1
ATOM 1245 N N . GLY A 1 159 ? 18.536 -6.741 -16.503 1.00 86.75 159 GLY A N 1
ATOM 1246 C CA . GLY A 1 159 ? 19.184 -6.495 -15.210 1.00 86.75 159 GLY A CA 1
ATOM 1247 C C . GLY A 1 159 ? 20.473 -5.672 -15.286 1.00 86.75 159 GLY A C 1
ATOM 1248 O O . GLY A 1 159 ? 21.069 -5.413 -14.243 1.00 86.75 159 GLY A O 1
ATOM 1249 N N . LYS A 1 160 ? 20.889 -5.237 -16.483 1.00 88.69 160 LYS A N 1
ATOM 1250 C CA . LYS A 1 160 ? 21.993 -4.291 -16.663 1.00 88.69 160 LYS A CA 1
ATOM 1251 C C . LYS A 1 160 ? 21.448 -2.863 -16.679 1.00 88.69 160 LYS A C 1
ATOM 1253 O O . LYS A 1 160 ? 20.497 -2.570 -17.394 1.00 88.69 160 LYS A O 1
ATOM 1258 N N . ASN A 1 161 ? 22.076 -1.979 -15.908 1.00 84.56 161 ASN A N 1
ATOM 1259 C CA . ASN A 1 161 ? 21.762 -0.548 -15.871 1.00 84.56 161 ASN A CA 1
ATOM 1260 C C . ASN A 1 161 ? 22.863 0.243 -16.592 1.00 84.56 161 ASN A C 1
ATOM 1262 O O . ASN A 1 161 ? 23.547 1.055 -15.973 1.00 84.56 161 ASN A O 1
ATOM 1266 N N . LEU A 1 162 ? 23.066 -0.047 -17.877 1.00 88.00 162 LEU A N 1
ATOM 1267 C CA . LEU A 1 162 ? 24.040 0.636 -18.733 1.00 88.00 162 LEU A CA 1
ATOM 1268 C C . LEU A 1 162 ? 23.316 1.448 -19.821 1.00 88.00 162 LEU A C 1
ATOM 1270 O O . LEU A 1 162 ? 22.183 1.101 -20.174 1.00 88.00 162 LEU A O 1
ATOM 1274 N N . PRO A 1 163 ? 23.931 2.519 -20.354 1.00 89.94 163 PRO A N 1
ATOM 1275 C CA . PRO A 1 163 ? 23.433 3.211 -21.539 1.00 89.94 163 PRO A CA 1
ATOM 1276 C C . PRO A 1 163 ? 23.261 2.254 -22.728 1.00 89.94 163 PRO A C 1
ATOM 1278 O O . PRO A 1 163 ? 24.051 1.328 -22.903 1.00 89.94 163 PRO A O 1
ATOM 1281 N N . LEU A 1 164 ? 22.258 2.503 -23.577 1.00 89.00 164 LEU A N 1
ATOM 1282 C CA . LEU A 1 164 ? 21.916 1.628 -24.710 1.00 89.00 164 LEU A CA 1
ATOM 1283 C C . LEU A 1 164 ? 23.097 1.351 -25.658 1.00 89.00 164 LEU A C 1
ATOM 1285 O O . LEU A 1 164 ? 23.235 0.231 -26.137 1.00 89.00 164 LEU A O 1
ATOM 1289 N N . VAL A 1 165 ? 23.952 2.350 -25.894 1.00 90.75 165 VAL A N 1
ATOM 1290 C CA . VAL A 1 165 ? 25.147 2.224 -26.744 1.00 90.75 165 VAL A CA 1
ATOM 1291 C C . VAL A 1 165 ? 26.141 1.222 -26.161 1.00 90.75 165 VAL A C 1
ATOM 1293 O O . VAL A 1 165 ? 26.488 0.256 -26.828 1.00 90.75 165 VAL A O 1
ATOM 1296 N N . GLU A 1 166 ? 26.555 1.421 -24.908 1.00 90.69 166 GLU A N 1
ATOM 1297 C CA . GLU A 1 166 ? 27.512 0.530 -24.234 1.00 90.69 166 GLU A CA 1
ATOM 1298 C C . GLU A 1 166 ? 26.958 -0.896 -24.163 1.00 90.69 166 GLU A C 1
ATOM 1300 O O . GLU A 1 166 ? 27.661 -1.871 -24.399 1.00 90.69 166 GLU A O 1
ATOM 1305 N N . LEU A 1 167 ? 25.653 -1.022 -23.914 1.00 92.06 167 LEU A N 1
ATOM 1306 C CA . LEU A 1 167 ? 24.985 -2.313 -23.856 1.00 92.06 167 LEU A CA 1
ATOM 1307 C C . LEU A 1 167 ? 24.987 -3.054 -25.199 1.00 92.06 167 LEU A C 1
ATOM 1309 O O . LEU A 1 167 ? 25.062 -4.285 -25.223 1.00 92.06 167 LEU A O 1
ATOM 1313 N N . TYR A 1 168 ? 24.862 -2.314 -26.300 1.00 90.31 168 TYR A N 1
ATOM 1314 C CA . TYR A 1 168 ? 24.965 -2.856 -27.646 1.00 90.31 168 TYR A CA 1
ATOM 1315 C C . TYR A 1 168 ? 26.402 -3.261 -27.983 1.00 90.31 168 TYR A C 1
ATOM 1317 O O . TYR A 1 168 ? 26.612 -4.376 -28.457 1.00 90.31 168 TYR A O 1
ATOM 1325 N N . GLU A 1 169 ? 27.384 -2.406 -27.695 1.00 91.44 169 GLU A N 1
ATOM 1326 C CA . GLU A 1 169 ? 28.806 -2.693 -27.925 1.00 91.44 169 GLU A CA 1
ATOM 1327 C C . GLU A 1 169 ? 29.249 -3.955 -27.159 1.00 91.44 169 GLU A C 1
ATOM 1329 O O . GLU A 1 169 ? 29.772 -4.890 -27.770 1.00 91.44 169 GLU A O 1
ATOM 1334 N N . ASP A 1 170 ? 28.908 -4.052 -25.869 1.00 92.06 170 ASP A N 1
ATOM 1335 C CA . ASP A 1 170 ? 29.141 -5.234 -25.028 1.00 92.06 170 ASP A CA 1
ATOM 1336 C C . ASP A 1 170 ? 28.497 -6.505 -25.608 1.00 92.06 170 ASP A C 1
ATOM 1338 O O . ASP A 1 170 ? 29.031 -7.612 -25.500 1.00 92.06 170 ASP A O 1
ATOM 1342 N N . PHE A 1 171 ? 27.295 -6.378 -26.179 1.00 91.00 171 PHE A N 1
ATOM 1343 C CA . PHE A 1 171 ? 26.585 -7.510 -26.766 1.00 91.00 171 PHE A CA 1
ATOM 1344 C C . PHE A 1 171 ? 27.271 -7.999 -28.043 1.00 91.00 171 PHE A C 1
ATOM 1346 O O . PHE A 1 171 ? 27.414 -9.209 -28.234 1.00 91.00 171 PHE A O 1
ATOM 1353 N N . VAL A 1 172 ? 27.709 -7.077 -28.902 1.00 89.62 172 VAL A N 1
ATOM 1354 C CA . VAL A 1 172 ? 28.443 -7.402 -30.131 1.00 89.62 172 VAL A CA 1
ATOM 1355 C C . VAL A 1 172 ? 29.774 -8.075 -29.799 1.00 89.62 172 VAL A C 1
ATOM 1357 O O . VAL A 1 172 ? 30.096 -9.099 -30.404 1.00 89.62 172 VAL A O 1
ATOM 1360 N N . GLU A 1 173 ? 30.509 -7.563 -28.810 1.00 91.38 173 GLU A N 1
ATOM 1361 C CA . GLU A 1 173 ? 31.749 -8.180 -28.333 1.00 91.38 173 GLU A CA 1
ATOM 1362 C C . GLU A 1 173 ? 31.493 -9.596 -27.802 1.00 91.38 173 GLU A C 1
ATOM 1364 O O . GLU A 1 173 ? 32.124 -10.551 -28.257 1.00 91.38 173 GLU A O 1
ATOM 1369 N N . PHE A 1 174 ? 30.490 -9.768 -26.935 1.00 90.50 174 PHE A N 1
ATOM 1370 C CA . PHE A 1 174 ? 30.124 -11.076 -26.390 1.00 90.50 174 PHE A CA 1
ATOM 1371 C C . PHE A 1 174 ? 29.763 -12.094 -27.484 1.00 90.50 174 PHE A C 1
ATOM 1373 O O . PHE A 1 174 ? 30.217 -13.242 -27.453 1.00 90.50 174 PHE A O 1
ATOM 1380 N N . VAL A 1 175 ? 28.957 -11.700 -28.476 1.00 88.88 175 VAL A N 1
ATOM 1381 C CA . VAL A 1 175 ? 28.618 -12.585 -29.600 1.00 88.88 175 VAL A CA 1
ATOM 1382 C C . VAL A 1 175 ? 29.876 -12.927 -30.400 1.00 88.88 175 VAL A C 1
ATOM 1384 O O . VAL A 1 175 ? 30.121 -14.110 -30.644 1.00 88.88 175 VAL A O 1
ATOM 1387 N N . GLY A 1 176 ? 30.719 -11.941 -30.712 1.00 85.81 176 GLY A N 1
ATOM 1388 C CA . GLY A 1 176 ? 31.983 -12.148 -31.421 1.00 85.81 176 GLY A CA 1
ATOM 1389 C C . GLY A 1 176 ? 32.926 -13.122 -30.708 1.00 85.81 176 GLY A C 1
ATOM 1390 O O . GLY A 1 176 ? 33.467 -14.035 -31.337 1.00 85.81 176 GLY A O 1
ATOM 1391 N N . GLU A 1 177 ? 33.071 -13.006 -29.387 1.00 86.19 177 GLU A N 1
ATOM 1392 C CA . GLU A 1 177 ? 33.869 -13.935 -28.580 1.00 86.19 177 GLU A CA 1
ATOM 1393 C C . GLU A 1 177 ? 33.298 -15.358 -28.601 1.00 86.19 177 GLU A C 1
ATOM 1395 O O . GLU A 1 177 ? 34.040 -16.333 -28.765 1.00 86.19 177 GLU A O 1
ATOM 1400 N N . THR A 1 178 ? 31.975 -15.508 -28.469 1.00 80.38 178 THR A N 1
ATOM 1401 C CA . THR A 1 178 ? 31.333 -16.834 -28.489 1.00 80.38 178 THR A CA 1
ATOM 1402 C C . THR A 1 178 ? 31.430 -17.512 -29.856 1.00 80.38 178 THR A C 1
ATOM 1404 O O . THR A 1 178 ? 31.647 -18.730 -29.931 1.00 80.38 178 THR A O 1
ATOM 1407 N N . GLU A 1 179 ? 31.329 -16.747 -30.944 1.00 79.25 179 GLU A N 1
ATOM 1408 C CA . GLU A 1 179 ? 31.519 -17.239 -32.307 1.00 79.25 179 GLU A CA 1
ATOM 1409 C C . GLU A 1 179 ? 32.977 -17.633 -32.547 1.00 79.25 179 GLU A C 1
ATOM 1411 O O . GLU A 1 179 ? 33.241 -18.752 -32.997 1.00 79.25 179 GLU A O 1
ATOM 1416 N N . ALA A 1 180 ? 33.933 -16.786 -32.156 1.00 74.62 180 ALA A N 1
ATOM 1417 C CA . ALA A 1 180 ? 35.360 -17.082 -32.251 1.00 74.62 180 ALA A CA 1
ATOM 1418 C C . ALA A 1 180 ? 35.738 -18.346 -31.460 1.00 74.62 180 ALA A C 1
ATOM 1420 O O . ALA A 1 180 ? 36.433 -19.225 -31.982 1.00 74.62 180 ALA A O 1
ATOM 1421 N N . ALA A 1 181 ? 35.225 -18.498 -30.236 1.00 76.88 181 ALA A N 1
ATOM 1422 C CA . ALA A 1 181 ? 35.439 -19.683 -29.410 1.00 76.88 181 ALA A CA 1
ATOM 1423 C C . ALA A 1 181 ? 34.816 -20.948 -30.027 1.00 76.88 181 ALA A C 1
ATOM 1425 O O . ALA A 1 181 ? 35.411 -22.031 -29.984 1.00 76.88 181 ALA A O 1
ATOM 1426 N N . THR A 1 182 ? 33.637 -20.829 -30.643 1.00 74.62 182 THR A N 1
ATOM 1427 C CA . THR A 1 182 ? 32.973 -21.945 -31.331 1.00 74.62 182 THR A CA 1
ATOM 1428 C C . THR A 1 182 ? 33.749 -22.363 -32.575 1.00 74.62 182 THR A C 1
ATOM 1430 O O . THR A 1 182 ? 34.020 -23.553 -32.749 1.00 74.62 182 THR A O 1
ATOM 1433 N N . ILE A 1 183 ? 34.186 -21.405 -33.396 1.00 73.69 183 ILE A N 1
ATOM 1434 C CA . ILE A 1 183 ? 35.021 -21.651 -34.577 1.00 73.69 183 ILE A CA 1
ATOM 1435 C C . ILE A 1 183 ? 36.340 -22.310 -34.165 1.00 73.69 183 ILE A C 1
ATOM 1437 O O . ILE A 1 183 ? 36.726 -23.313 -34.761 1.00 73.69 183 ILE A O 1
ATOM 1441 N N . ALA A 1 184 ? 37.008 -21.818 -33.117 1.00 74.25 184 ALA A N 1
ATOM 1442 C CA . ALA A 1 184 ? 38.235 -22.423 -32.599 1.00 74.25 184 ALA A CA 1
ATOM 1443 C C . ALA A 1 184 ? 38.012 -23.871 -32.125 1.00 74.25 184 ALA A C 1
ATOM 1445 O O . ALA A 1 184 ? 38.821 -24.757 -32.404 1.00 74.25 184 ALA A O 1
ATOM 1446 N N . LYS A 1 185 ? 36.882 -24.148 -31.463 1.00 79.00 185 LYS A N 1
ATOM 1447 C CA . LYS A 1 185 ? 36.518 -25.500 -31.015 1.00 79.00 185 LYS A CA 1
ATOM 1448 C C . LYS A 1 185 ? 36.194 -26.438 -32.178 1.00 79.00 185 LYS A C 1
ATOM 1450 O O . LYS A 1 185 ? 36.530 -27.619 -32.104 1.00 79.00 185 LYS A O 1
ATOM 1455 N N . VAL A 1 186 ? 35.550 -25.941 -33.235 1.00 73.31 186 VAL A N 1
ATOM 1456 C CA . VAL A 1 186 ? 35.287 -26.711 -34.462 1.00 73.31 186 VAL A CA 1
ATOM 1457 C C . VAL A 1 186 ? 36.593 -26.993 -35.200 1.00 73.31 186 VAL A C 1
ATOM 1459 O O . VAL A 1 186 ? 36.870 -28.160 -35.454 1.00 73.31 186 VAL A O 1
ATOM 1462 N N . LYS A 1 187 ? 37.446 -25.984 -35.423 1.00 74.56 187 LYS A N 1
ATOM 1463 C CA . LYS A 1 187 ? 38.775 -26.158 -36.035 1.00 74.56 187 LYS A CA 1
ATOM 1464 C C . LYS A 1 187 ? 39.637 -27.157 -35.263 1.00 74.56 187 LYS A C 1
ATOM 1466 O O . LYS A 1 187 ? 40.186 -28.076 -35.854 1.00 74.56 187 LYS A O 1
ATOM 1471 N N . SER A 1 188 ? 39.663 -27.072 -33.931 1.00 70.12 188 SER A N 1
ATOM 1472 C CA . SER A 1 188 ? 40.385 -28.040 -33.091 1.00 70.12 188 SER A CA 1
ATOM 1473 C C . SER A 1 188 ? 39.841 -29.472 -33.219 1.00 70.12 188 SER A C 1
ATOM 1475 O O . SER A 1 188 ? 40.603 -30.438 -33.155 1.00 70.12 188 SER A O 1
ATOM 1477 N N . LYS A 1 189 ? 38.525 -29.647 -33.407 1.00 70.31 189 LYS A N 1
ATOM 1478 C CA . LYS A 1 189 ? 37.927 -30.966 -33.675 1.00 70.31 189 LYS A CA 1
ATOM 1479 C C . LYS A 1 189 ? 38.226 -31.458 -35.090 1.00 70.31 189 LYS A C 1
ATOM 1481 O O . LYS A 1 189 ? 38.450 -32.651 -35.262 1.00 70.31 189 LYS A O 1
ATOM 1486 N N . GLU A 1 190 ? 38.237 -30.566 -36.071 1.00 65.69 190 GLU A N 1
ATOM 1487 C CA . GLU A 1 190 ? 38.541 -30.871 -37.469 1.00 65.69 190 GLU A CA 1
ATOM 1488 C C . GLU A 1 190 ? 40.004 -31.305 -37.638 1.00 65.69 190 GLU A C 1
ATOM 1490 O O . GLU A 1 190 ? 40.254 -32.377 -38.183 1.00 65.69 190 GLU A O 1
ATOM 1495 N N . GLU A 1 191 ? 40.954 -30.586 -37.034 1.00 60.59 191 GLU A N 1
ATOM 1496 C CA . GLU A 1 191 ? 42.380 -30.953 -37.003 1.00 60.59 191 GLU A CA 1
ATOM 1497 C C . GLU A 1 191 ? 42.622 -32.311 -36.320 1.00 60.59 191 GLU A C 1
ATOM 1499 O O . GLU A 1 191 ? 43.449 -33.108 -36.769 1.00 60.59 191 GLU A O 1
ATOM 1504 N N . ARG A 1 192 ? 41.860 -32.624 -35.260 1.00 58.34 192 ARG A N 1
ATOM 1505 C CA . ARG A 1 192 ? 41.881 -33.951 -34.615 1.00 58.34 192 ARG A CA 1
ATOM 1506 C C . ARG A 1 192 ? 41.243 -35.042 -35.479 1.00 58.34 192 ARG A C 1
ATOM 1508 O O . ARG A 1 192 ? 41.620 -36.203 -35.348 1.00 58.34 192 ARG A O 1
ATOM 1515 N N . SER A 1 193 ? 40.299 -34.687 -36.348 1.00 54.16 193 SER A N 1
ATOM 1516 C CA . SER A 1 193 ? 39.584 -35.614 -37.232 1.00 54.16 193 SER A CA 1
ATOM 1517 C C . SER A 1 193 ? 40.401 -35.969 -38.482 1.00 54.16 193 SER A C 1
ATOM 1519 O O . SER A 1 193 ? 40.389 -37.113 -38.928 1.00 54.16 193 SER A O 1
ATOM 1521 N N . THR A 1 194 ? 41.198 -35.037 -39.013 1.00 54.88 194 THR A N 1
ATOM 1522 C CA . THR A 1 194 ? 42.048 -35.276 -40.196 1.00 54.88 194 THR A CA 1
ATOM 1523 C C . THR A 1 194 ? 43.395 -35.944 -39.882 1.00 54.88 194 THR A C 1
ATOM 1525 O O . THR A 1 194 ? 44.141 -36.284 -40.798 1.00 54.88 194 THR A O 1
ATOM 1528 N N . GLY A 1 195 ? 43.725 -36.157 -38.602 1.00 50.34 195 GLY A N 1
ATOM 1529 C CA . GLY A 1 195 ? 44.994 -36.753 -38.158 1.00 50.34 195 GLY A CA 1
ATOM 1530 C C . GLY A 1 195 ? 45.058 -38.287 -38.159 1.00 50.34 195 GLY A C 1
ATOM 1531 O O . GLY A 1 195 ? 46.128 -38.843 -37.921 1.00 50.34 195 GLY A O 1
ATOM 1532 N N . SER A 1 196 ? 43.956 -38.993 -38.433 1.00 49.12 196 SER A N 1
ATOM 1533 C CA . SER A 1 196 ? 43.906 -40.463 -38.397 1.00 49.12 196 SER A CA 1
ATOM 1534 C C . SER A 1 196 ? 43.538 -41.028 -39.768 1.00 49.12 196 SER A C 1
ATOM 1536 O O . SER A 1 196 ? 42.384 -41.338 -40.048 1.00 49.12 196 SER A O 1
ATOM 1538 N N . GLY A 1 197 ? 44.518 -41.108 -40.672 1.00 49.94 197 GLY A N 1
ATOM 1539 C CA . GLY A 1 197 ? 44.247 -41.573 -42.033 1.00 49.94 197 GLY A CA 1
ATOM 1540 C C . GLY A 1 197 ? 45.442 -41.592 -42.979 1.00 49.94 197 GLY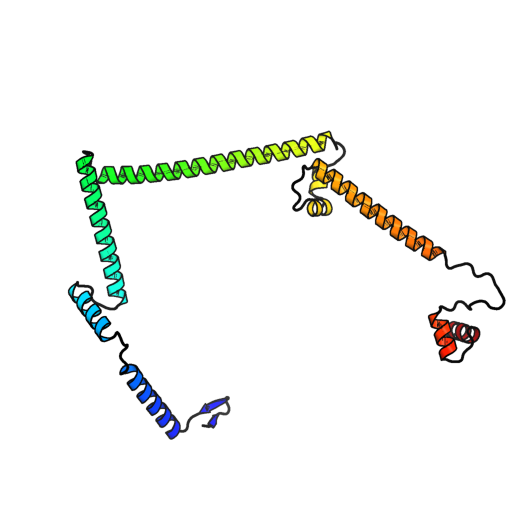 A C 1
ATOM 1541 O O . GLY A 1 197 ? 45.339 -41.094 -44.094 1.00 49.94 197 GLY A O 1
ATOM 1542 N N . LYS A 1 198 ? 46.585 -42.164 -42.578 1.00 38.94 198 LYS A N 1
ATOM 1543 C CA . LYS A 1 198 ? 47.630 -42.559 -43.542 1.00 38.94 198 LYS A CA 1
ATOM 1544 C C . LYS A 1 198 ? 48.221 -43.917 -43.174 1.00 38.94 198 LYS A C 1
ATOM 1546 O O . LYS A 1 198 ? 49.230 -44.033 -42.487 1.00 38.94 198 LYS A O 1
ATOM 1551 N N . ASN A 1 199 ? 47.534 -44.952 -43.650 1.00 39.53 199 ASN A N 1
ATOM 1552 C CA . ASN A 1 199 ? 47.974 -46.339 -43.630 1.00 39.53 199 ASN A CA 1
ATOM 1553 C C . ASN A 1 199 ? 49.094 -46.492 -44.679 1.00 39.53 199 ASN A C 1
ATOM 1555 O O . ASN A 1 199 ? 48.816 -46.586 -45.873 1.00 39.53 199 ASN A O 1
ATOM 1559 N N . SER A 1 200 ? 50.359 -46.450 -44.255 1.00 38.44 200 SER A N 1
ATOM 1560 C CA . SER A 1 200 ? 51.480 -46.921 -45.077 1.00 38.44 200 SER A CA 1
ATOM 1561 C C . SER A 1 200 ? 51.779 -48.359 -44.668 1.00 38.44 200 SER A C 1
ATOM 1563 O O . SER A 1 200 ? 52.002 -48.656 -43.495 1.00 38.44 200 SER A O 1
ATOM 1565 N N . GLY A 1 201 ? 51.661 -49.266 -45.638 1.00 42.03 201 GLY A N 1
ATOM 1566 C CA . GLY A 1 201 ? 51.821 -50.701 -45.452 1.00 42.03 201 GLY A CA 1
ATOM 1567 C C . GLY A 1 201 ? 53.209 -51.039 -44.924 1.00 42.03 201 GLY A C 1
ATOM 1568 O O . GLY A 1 201 ? 54.188 -50.996 -45.661 1.00 42.03 201 GLY A O 1
ATOM 1569 N N . SER A 1 202 ? 53.265 -51.405 -43.648 1.00 39.34 202 SER A N 1
ATOM 1570 C CA . SER A 1 202 ? 54.400 -52.084 -43.035 1.00 39.34 202 SER A CA 1
ATOM 1571 C C . SER A 1 202 ? 53.936 -53.483 -42.606 1.00 39.34 202 SER A C 1
ATOM 1573 O O . SER A 1 202 ? 52.790 -53.607 -42.158 1.00 39.34 202 SER A O 1
ATOM 1575 N N . PRO A 1 203 ? 54.757 -54.548 -42.709 1.00 43.94 203 PRO A N 1
ATOM 1576 C CA . PRO A 1 203 ? 54.351 -55.944 -42.472 1.00 43.94 203 PRO A CA 1
ATOM 1577 C C . PRO A 1 203 ? 54.101 -56.299 -40.991 1.00 43.94 203 PRO A C 1
ATOM 1579 O O . PRO A 1 203 ? 54.235 -57.449 -40.586 1.00 43.94 203 PRO A O 1
ATOM 1582 N N . GLY A 1 204 ? 53.740 -55.305 -40.181 1.00 51.62 204 GLY A N 1
ATOM 1583 C CA . GLY A 1 204 ? 53.268 -55.415 -38.800 1.00 51.62 204 GLY A CA 1
ATOM 1584 C C . GLY A 1 204 ? 52.138 -54.417 -38.520 1.00 51.62 204 GLY A C 1
ATOM 1585 O O . GLY A 1 204 ? 52.029 -53.901 -37.413 1.00 51.62 204 GLY A O 1
ATOM 1586 N N . GLY A 1 205 ? 51.366 -54.063 -39.555 1.00 46.47 205 GLY A N 1
ATOM 1587 C CA . GLY A 1 205 ? 50.344 -53.022 -39.516 1.00 46.47 205 GLY A CA 1
ATOM 1588 C C . GLY A 1 205 ? 49.090 -53.437 -38.752 1.00 46.47 205 GLY A C 1
ATOM 1589 O O . GLY A 1 205 ? 48.558 -54.526 -38.945 1.00 46.47 205 GLY A O 1
ATOM 1590 N N . ASN A 1 206 ? 48.605 -52.522 -37.915 1.00 57.12 206 ASN A N 1
ATOM 1591 C CA . ASN A 1 206 ? 47.314 -52.602 -37.250 1.00 57.12 206 ASN A CA 1
ATOM 1592 C C . ASN A 1 206 ? 46.214 -52.831 -38.305 1.00 57.12 206 ASN A C 1
ATOM 1594 O O . ASN A 1 206 ? 45.999 -51.956 -39.143 1.00 57.12 206 ASN A O 1
ATOM 1598 N N . TYR A 1 207 ? 45.557 -53.996 -38.287 1.00 62.94 207 TYR A N 1
ATOM 1599 C CA . TYR A 1 207 ? 44.607 -54.498 -39.298 1.00 62.94 207 TYR A CA 1
ATOM 1600 C C . TYR A 1 207 ? 43.278 -53.706 -39.367 1.00 62.94 207 TYR A C 1
ATOM 1602 O O . TYR A 1 207 ? 42.202 -54.281 -39.489 1.00 62.94 207 TYR A O 1
ATOM 1610 N N . GLY A 1 208 ? 43.324 -52.377 -39.238 1.00 67.12 208 GLY A N 1
ATOM 1611 C CA . GLY A 1 208 ? 42.149 -51.510 -39.144 1.00 67.12 208 GLY A CA 1
ATOM 1612 C C . GLY A 1 208 ? 41.396 -51.630 -37.816 1.00 67.12 208 GLY A C 1
ATOM 1613 O O . GLY A 1 208 ? 40.275 -51.143 -37.713 1.00 67.12 208 GLY A O 1
ATOM 1614 N N . LEU A 1 209 ? 41.990 -52.267 -36.801 1.00 72.56 209 LEU A N 1
ATOM 1615 C CA . LEU A 1 209 ? 41.354 -52.491 -35.505 1.00 72.56 209 LEU A CA 1
ATOM 1616 C C . LEU A 1 209 ? 41.535 -51.286 -34.573 1.00 72.56 209 LEU A C 1
ATOM 1618 O O . LEU A 1 209 ? 42.637 -50.748 -34.410 1.00 72.56 209 LEU A O 1
ATOM 1622 N N . THR A 1 210 ? 40.445 -50.897 -33.914 1.00 78.75 210 THR A N 1
ATOM 1623 C CA . THR A 1 210 ? 40.469 -49.967 -32.774 1.00 78.75 210 THR A CA 1
ATOM 1624 C C . THR A 1 210 ? 41.124 -50.622 -31.553 1.00 78.75 210 THR A C 1
ATOM 1626 O O . THR A 1 210 ? 41.186 -51.848 -31.447 1.00 78.75 210 THR A O 1
ATOM 1629 N N . ASP A 1 211 ? 41.597 -49.835 -30.585 1.00 77.25 211 ASP A N 1
ATOM 1630 C CA . ASP A 1 211 ? 42.323 -50.388 -29.430 1.00 77.25 211 ASP A CA 1
ATOM 1631 C C . ASP A 1 211 ? 41.461 -51.312 -28.553 1.00 77.25 211 ASP A C 1
ATOM 1633 O O . ASP A 1 211 ? 41.953 -52.322 -28.047 1.00 77.25 211 ASP A O 1
ATOM 1637 N N . ASN A 1 212 ? 40.151 -51.053 -28.463 1.00 78.19 212 ASN A N 1
ATOM 1638 C CA . ASN A 1 212 ? 39.208 -51.968 -27.811 1.00 78.19 212 ASN A CA 1
ATOM 1639 C C . ASN A 1 212 ? 39.091 -53.308 -28.552 1.00 78.19 212 ASN A C 1
ATOM 1641 O O . ASN A 1 212 ? 39.026 -54.359 -27.918 1.00 78.19 212 ASN A O 1
ATOM 1645 N N . GLN A 1 213 ? 39.107 -53.295 -29.886 1.00 79.25 213 GLN A N 1
ATOM 1646 C CA . GLN A 1 213 ? 39.045 -54.514 -30.695 1.00 79.25 213 GLN A CA 1
ATOM 1647 C C . GLN A 1 213 ? 40.337 -55.335 -30.606 1.00 79.25 213 GLN A C 1
ATOM 1649 O O . GLN A 1 213 ? 40.271 -56.559 -30.554 1.00 79.25 213 GLN A O 1
ATOM 1654 N N . LYS A 1 214 ? 41.507 -54.690 -30.501 1.00 76.81 214 LYS A N 1
ATOM 1655 C CA . LYS A 1 214 ? 42.772 -55.394 -30.215 1.00 76.81 214 LYS A CA 1
ATOM 1656 C C . LYS A 1 214 ? 42.759 -56.059 -28.844 1.00 76.81 214 LYS A C 1
ATOM 1658 O O . LYS A 1 214 ? 43.262 -57.170 -28.687 1.00 76.81 214 LYS A O 1
ATOM 1663 N N . LYS A 1 215 ? 42.199 -55.375 -27.843 1.00 79.44 215 LYS A N 1
ATOM 1664 C CA . LYS A 1 215 ? 42.080 -55.915 -26.488 1.00 79.44 215 LYS A CA 1
ATOM 1665 C C . LYS A 1 215 ? 41.167 -57.142 -26.472 1.00 79.44 215 LYS A C 1
ATOM 1667 O O . LYS A 1 215 ? 41.579 -58.178 -25.966 1.00 79.44 215 LYS A O 1
ATOM 1672 N N . LEU A 1 216 ? 40.015 -57.058 -27.138 1.00 80.62 216 LEU A N 1
ATOM 1673 C CA . LEU A 1 216 ? 39.103 -58.187 -27.336 1.00 80.62 216 LEU A CA 1
ATOM 1674 C C . LEU A 1 216 ? 39.757 -59.344 -28.100 1.00 80.62 216 LEU A C 1
ATOM 1676 O O . LEU A 1 216 ? 39.560 -60.495 -27.725 1.00 80.62 216 LEU A O 1
ATOM 1680 N N . ALA A 1 217 ? 40.562 -59.072 -29.131 1.00 82.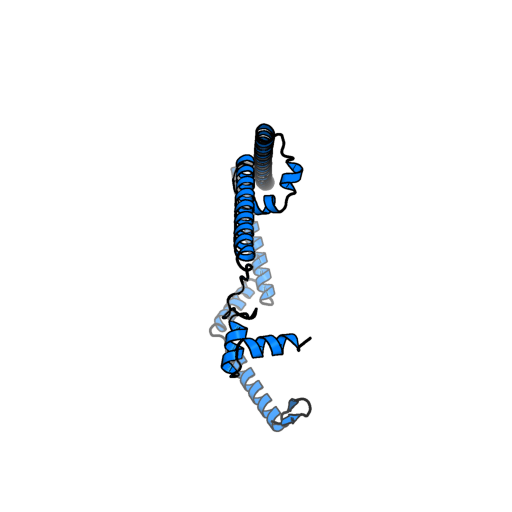44 217 ALA A N 1
ATOM 1681 C CA . ALA A 1 217 ? 41.299 -60.118 -29.841 1.00 82.44 217 ALA A CA 1
ATOM 1682 C C . ALA A 1 217 ? 42.235 -60.886 -28.891 1.00 82.44 217 ALA A C 1
ATOM 1684 O O . ALA A 1 217 ? 42.190 -62.114 -28.846 1.00 82.44 217 ALA A O 1
ATOM 1685 N N . LYS A 1 218 ? 43.009 -60.165 -28.065 1.00 81.94 218 LYS A N 1
ATOM 1686 C CA . LYS A 1 218 ? 43.906 -60.767 -27.063 1.00 81.94 218 LYS A CA 1
ATOM 1687 C C . LYS A 1 218 ? 43.153 -61.524 -25.972 1.00 81.94 218 LYS A C 1
ATOM 1689 O O . LYS A 1 218 ? 43.562 -62.624 -25.619 1.00 81.94 218 LYS A O 1
ATOM 1694 N N . GLU A 1 219 ? 42.065 -60.957 -25.455 1.00 82.25 219 GLU A N 1
ATOM 1695 C CA . GLU A 1 219 ? 41.220 -61.590 -24.433 1.00 82.25 219 GLU A CA 1
ATOM 1696 C C . GLU A 1 219 ? 40.591 -62.895 -24.942 1.00 82.25 219 GLU A C 1
ATOM 1698 O O . GLU A 1 219 ? 40.480 -63.856 -24.188 1.00 82.25 219 GLU A O 1
ATOM 1703 N N . ASN A 1 220 ? 40.261 -62.965 -26.235 1.00 80.06 220 ASN A N 1
ATOM 1704 C CA . ASN A 1 220 ? 39.733 -64.169 -26.879 1.00 80.06 220 ASN A CA 1
ATOM 1705 C C . ASN A 1 220 ? 40.825 -65.085 -27.470 1.00 80.06 220 ASN A C 1
ATOM 1707 O O . ASN A 1 220 ? 40.511 -66.007 -28.221 1.00 80.06 220 ASN A O 1
ATOM 1711 N N . GLY A 1 221 ? 42.106 -64.835 -27.173 1.00 82.69 221 GLY A N 1
ATOM 1712 C CA . GLY A 1 221 ? 43.227 -65.663 -27.634 1.00 82.69 221 GLY A CA 1
ATOM 1713 C C . GLY A 1 221 ? 43.454 -65.667 -29.152 1.00 82.69 221 GLY A C 1
ATOM 1714 O O . GLY A 1 221 ? 44.124 -66.559 -29.667 1.00 82.69 221 GLY A O 1
ATOM 1715 N N . MET A 1 222 ? 42.907 -64.691 -29.877 1.00 81.31 222 MET A N 1
ATOM 1716 C CA . MET A 1 222 ? 43.043 -64.558 -31.326 1.00 81.31 222 MET A CA 1
ATOM 1717 C C . MET A 1 222 ? 44.128 -63.545 -31.690 1.00 81.31 222 MET A C 1
ATOM 1719 O O . MET A 1 222 ? 44.346 -62.543 -31.006 1.00 81.31 222 MET A O 1
ATOM 1723 N N . THR A 1 223 ? 44.795 -63.771 -32.820 1.00 81.31 223 THR A N 1
ATOM 1724 C CA . THR A 1 223 ? 45.681 -62.753 -33.396 1.00 81.31 223 THR A CA 1
ATOM 1725 C C . THR A 1 223 ? 44.864 -61.586 -33.953 1.00 81.31 223 THR A C 1
ATOM 1727 O O . THR A 1 223 ? 43.737 -61.763 -34.417 1.00 81.31 223 THR A O 1
ATOM 1730 N N . GLU A 1 224 ? 45.447 -60.385 -33.964 1.00 77.50 224 GLU A N 1
ATOM 1731 C CA . GLU A 1 224 ? 44.806 -59.182 -34.521 1.00 77.50 224 GLU A CA 1
ATOM 1732 C C . GLU A 1 224 ? 44.362 -59.392 -35.983 1.00 77.50 224 GLU A C 1
ATOM 1734 O O . GLU A 1 224 ? 43.315 -58.903 -36.392 1.00 77.50 224 GLU A O 1
ATOM 1739 N N . LYS A 1 225 ? 45.086 -60.217 -36.750 1.00 80.31 225 LYS A N 1
ATOM 1740 C CA . LYS A 1 225 ? 44.689 -60.612 -38.107 1.00 80.31 225 LYS A CA 1
ATOM 1741 C C . LYS A 1 225 ? 43.417 -61.465 -38.129 1.00 80.31 225 LYS A C 1
ATOM 1743 O O . LYS A 1 225 ? 42.492 -61.158 -38.868 1.00 80.31 225 LYS A O 1
ATOM 1748 N N . GLN A 1 226 ? 43.358 -62.513 -37.305 1.00 79.56 226 GLN A N 1
ATOM 1749 C CA . GLN A 1 226 ? 42.199 -63.414 -37.239 1.00 79.56 226 GLN A CA 1
ATOM 1750 C C . GLN A 1 226 ? 40.935 -62.682 -36.792 1.00 79.56 226 GLN A C 1
ATOM 1752 O O . GLN A 1 226 ? 39.852 -62.944 -37.306 1.00 79.56 226 GLN A O 1
ATOM 1757 N N . TYR A 1 227 ? 41.078 -61.747 -35.853 1.00 80.19 227 TYR A N 1
ATOM 1758 C CA . TYR A 1 227 ? 39.953 -60.958 -35.371 1.00 80.19 227 TYR A CA 1
ATOM 1759 C C . TYR A 1 227 ? 39.446 -59.965 -36.428 1.00 80.19 227 TYR A C 1
ATOM 1761 O O . TYR A 1 227 ? 38.237 -59.798 -36.588 1.00 80.19 227 TYR A O 1
ATOM 1769 N N . ALA A 1 228 ? 40.349 -59.346 -37.196 1.00 79.44 228 ALA A N 1
ATOM 1770 C CA . ALA A 1 228 ? 39.970 -58.506 -38.330 1.00 79.44 228 ALA A CA 1
ATOM 1771 C C . ALA A 1 228 ? 39.272 -59.313 -39.443 1.00 79.44 228 ALA A C 1
ATOM 1773 O O . ALA A 1 228 ? 38.237 -58.881 -39.955 1.00 79.44 228 ALA A O 1
ATOM 1774 N N . ASP A 1 229 ? 39.774 -60.513 -39.757 1.00 80.81 229 ASP A N 1
ATOM 1775 C CA . ASP A 1 229 ? 39.147 -61.416 -40.728 1.00 80.81 229 ASP A CA 1
ATOM 1776 C C . ASP A 1 229 ? 37.752 -61.864 -40.255 1.00 80.81 229 ASP A C 1
ATOM 1778 O O . ASP A 1 229 ? 36.803 -61.833 -41.040 1.00 80.81 229 ASP A O 1
ATOM 1782 N N . PHE A 1 230 ? 37.583 -62.196 -38.970 1.00 79.38 230 PHE A N 1
ATOM 1783 C CA . PHE A 1 230 ? 36.281 -62.533 -38.380 1.00 79.38 230 PHE A CA 1
ATOM 1784 C C . PHE A 1 230 ? 35.260 -61.400 -38.543 1.00 79.38 230 PHE A C 1
ATOM 1786 O O . PHE A 1 230 ? 34.153 -61.630 -39.025 1.00 79.38 230 PHE A O 1
ATOM 1793 N N . LEU A 1 231 ? 35.646 -60.162 -38.222 1.00 77.94 231 LEU A N 1
ATOM 1794 C CA . LEU A 1 231 ? 34.774 -58.997 -38.391 1.00 77.94 231 LEU A CA 1
ATOM 1795 C C . LEU A 1 231 ? 34.408 -58.737 -39.857 1.00 77.94 231 LEU A C 1
ATOM 1797 O O . LEU A 1 231 ? 33.308 -58.271 -40.129 1.00 77.94 231 LEU A O 1
ATOM 1801 N N . SER A 1 232 ? 35.289 -59.060 -40.809 1.00 74.94 232 SER A N 1
ATOM 1802 C CA . SER A 1 232 ? 34.992 -58.887 -42.239 1.00 74.94 232 SER A CA 1
ATOM 1803 C C . SER A 1 232 ? 33.949 -59.873 -42.785 1.00 74.94 232 SER A C 1
ATOM 1805 O O . SER A 1 232 ? 33.305 -59.573 -43.792 1.00 74.94 232 SER A O 1
ATOM 1807 N N . HIS A 1 233 ? 33.761 -61.018 -42.116 1.00 71.31 233 HIS A N 1
ATOM 1808 C CA . HIS A 1 233 ? 32.748 -62.023 -42.460 1.00 71.31 233 HIS A CA 1
ATOM 1809 C C . HIS A 1 233 ? 31.408 -61.788 -41.753 1.00 71.31 233 HIS A C 1
ATOM 1811 O O . HIS A 1 233 ? 30.403 -62.381 -42.138 1.00 71.31 233 HIS A O 1
ATOM 1817 N N . ILE A 1 234 ? 31.376 -60.909 -40.747 1.00 69.44 234 ILE A N 1
ATOM 1818 C CA . ILE A 1 234 ? 30.140 -60.410 -40.149 1.00 69.44 234 ILE A CA 1
ATOM 1819 C C . ILE A 1 234 ? 29.686 -59.215 -40.994 1.00 69.44 234 ILE A C 1
ATOM 1821 O O . ILE A 1 234 ? 30.020 -58.065 -40.713 1.00 69.44 234 ILE A O 1
ATOM 1825 N N . LYS A 1 235 ? 28.960 -59.507 -42.072 1.00 49.22 235 LYS A N 1
ATOM 1826 C CA . LYS A 1 235 ? 28.130 -58.536 -42.790 1.00 49.22 235 LYS A CA 1
ATOM 1827 C C . LYS A 1 235 ? 26.673 -58.944 -42.697 1.00 49.22 235 LYS A C 1
ATOM 1829 O O . LYS A 1 235 ? 26.403 -60.149 -42.885 1.00 49.22 235 LYS A O 1
#

Sequence (235 aa):
MAIDESGNVTFTAEEQAKVDSIVQERLARAKAEKPADYDDLQEIAKELEAFDFTGTPAEKKAAIKAARAELTAQKELEELQKQAKTEGTSPELLKEIKELKKEIGELKGERQAQKQAEESRKQADEKVNEQIAAMQEKHSDVDLKALLEDQKFVKFAKGKNLPLVELYEDFVEFVGETEAATIAKVKSKEERSTGSGKNSGSPGGNYGLTDNQKKLAKENGMTEKQYADFLSHIK